Protein AF-A0A9X1SF40-F1 (afdb_monomer_lite)

Secondary structure (DSSP, 8-state):
-----------------------------PPP--PPPP--------------TTT--TTTTTT--TTHHHHHHHTT-HHHHHHHHHHHHHHHHHHSS-BTTB-HHHHHHHHHHHHHHHT-HHHHHHHHHHHHHHT-HHHHHHHHHHHHHHHS-----TTT---GGGS-HHHHHHHHHHHHHHHHHHHTT-HHHHHHHHHHGGG-TTS-HHHHHHHHHHHHHHHHHH-STT-TT-HHHHHHHHHHHHHTTS--HHHHHHHHHHHHHHHHS--------------------------------------------------------------------------

Organism: NCBI:txid2894196

pLDDT: mean 73.09, std 22.38, range [30.11, 98.5]

Structure (mmCIF, N/CA/C/O backbone):
data_AF-A0A9X1SF40-F1
#
_entry.id   AF-A0A9X1SF40-F1
#
loop_
_atom_site.group_PDB
_atom_site.id
_atom_site.type_symbol
_atom_site.label_atom_id
_atom_site.label_alt_id
_atom_site.label_comp_id
_atom_site.label_asym_id
_atom_site.label_entity_id
_atom_site.label_seq_id
_atom_site.pdbx_PDB_ins_code
_atom_site.Cartn_x
_atom_site.Cartn_y
_atom_site.Cartn_z
_atom_site.occupancy
_atom_site.B_iso_or_equiv
_atom_site.auth_seq_id
_atom_site.auth_comp_id
_atom_site.auth_asym_id
_atom_site.auth_atom_id
_atom_site.pdbx_PDB_model_num
ATOM 1 N N . MET A 1 1 ? -11.226 -46.875 7.569 1.00 43.41 1 MET A N 1
ATOM 2 C CA . MET A 1 1 ? -12.643 -46.711 7.174 1.00 43.41 1 MET A CA 1
ATOM 3 C C . MET A 1 1 ? -12.803 -45.358 6.491 1.00 43.41 1 MET A C 1
ATOM 5 O O . MET A 1 1 ? -12.700 -44.343 7.161 1.00 43.41 1 MET A O 1
ATOM 9 N N . LYS A 1 2 ? -12.950 -45.331 5.160 1.00 41.38 2 LYS A N 1
ATOM 10 C CA . LYS A 1 2 ? -13.116 -44.100 4.368 1.00 41.38 2 LYS A CA 1
ATOM 11 C C . LYS A 1 2 ? -14.617 -43.825 4.217 1.00 41.38 2 LYS A C 1
ATOM 13 O O . LYS A 1 2 ? -15.305 -44.639 3.611 1.00 41.38 2 LYS A O 1
ATOM 18 N N . ARG A 1 3 ? -15.132 -42.732 4.790 1.00 49.00 3 ARG A N 1
ATOM 19 C CA . ARG A 1 3 ? -16.517 -42.279 4.566 1.00 49.00 3 ARG A CA 1
ATOM 20 C C . ARG A 1 3 ? -16.512 -41.186 3.504 1.00 49.00 3 ARG A C 1
ATOM 22 O O . ARG A 1 3 ? -16.088 -40.067 3.759 1.00 49.00 3 ARG A O 1
ATOM 29 N N . THR A 1 4 ? -16.955 -41.544 2.308 1.00 52.62 4 THR A N 1
ATOM 30 C CA . THR A 1 4 ? -17.268 -40.627 1.211 1.00 52.62 4 THR A CA 1
ATOM 31 C C . THR A 1 4 ? -18.689 -40.102 1.392 1.00 52.62 4 THR A C 1
ATOM 33 O O . THR A 1 4 ? -19.633 -40.886 1.298 1.00 52.62 4 THR A O 1
ATOM 36 N N . TYR A 1 5 ? -18.855 -38.799 1.618 1.00 54.50 5 TYR A N 1
ATOM 37 C CA . TYR A 1 5 ? -20.156 -38.136 1.525 1.00 54.50 5 TYR A CA 1
ATOM 38 C C . TYR A 1 5 ? -20.289 -37.516 0.134 1.00 54.50 5 TYR A C 1
ATOM 40 O O . TYR A 1 5 ? -19.573 -36.581 -0.214 1.00 54.50 5 TYR A O 1
ATOM 48 N N . LYS A 1 6 ? -21.186 -38.080 -0.677 1.00 52.16 6 LYS A N 1
ATOM 49 C CA . LYS A 1 6 ? -21.678 -37.458 -1.908 1.00 52.16 6 LYS A CA 1
ATOM 50 C C . LYS A 1 6 ? -22.867 -36.587 -1.514 1.00 52.16 6 LYS A C 1
ATOM 52 O O . LYS A 1 6 ? -23.909 -37.132 -1.163 1.00 52.16 6 LYS A O 1
ATOM 57 N N . LEU A 1 7 ? -22.709 -35.266 -1.540 1.00 55.00 7 LEU A N 1
ATOM 58 C CA . LEU A 1 7 ? -23.835 -34.343 -1.428 1.00 55.00 7 LEU A CA 1
ATOM 59 C C . LEU A 1 7 ? -24.243 -33.926 -2.845 1.00 55.00 7 LEU A C 1
ATOM 61 O O . LEU A 1 7 ? -23.463 -33.308 -3.566 1.00 55.00 7 LEU A O 1
ATOM 65 N N . ALA A 1 8 ? -25.440 -34.333 -3.256 1.00 49.16 8 ALA A N 1
ATOM 66 C CA . ALA A 1 8 ? -26.071 -33.902 -4.493 1.00 49.16 8 ALA A CA 1
ATOM 67 C C . ALA A 1 8 ? -26.823 -32.592 -4.224 1.00 49.16 8 ALA A C 1
ATOM 69 O O . ALA A 1 8 ? -27.727 -32.573 -3.391 1.00 49.16 8 ALA A O 1
ATOM 70 N N . ILE A 1 9 ? -26.461 -31.512 -4.917 1.00 53.16 9 ILE A N 1
ATOM 71 C CA . ILE A 1 9 ? -27.235 -30.266 -4.925 1.00 53.16 9 ILE A CA 1
ATOM 72 C C . ILE A 1 9 ? -28.058 -30.272 -6.211 1.00 53.16 9 ILE A C 1
ATOM 74 O O . ILE A 1 9 ? -27.541 -30.062 -7.307 1.00 53.16 9 ILE A O 1
ATOM 78 N N . ALA A 1 10 ? -29.336 -30.614 -6.058 1.00 53.97 10 ALA A N 1
ATOM 79 C CA . ALA A 1 10 ? -30.348 -30.524 -7.098 1.00 53.97 10 ALA A CA 1
ATOM 80 C C . ALA A 1 10 ? -30.838 -29.074 -7.213 1.00 53.97 10 ALA A C 1
ATOM 82 O O . ALA A 1 10 ? -31.018 -28.386 -6.210 1.00 53.97 10 ALA A O 1
ATOM 83 N N . GLY A 1 11 ? -31.003 -28.628 -8.457 1.00 45.34 11 GLY A N 1
ATOM 84 C CA . GLY A 1 11 ? -31.308 -27.252 -8.815 1.00 45.34 11 GLY A CA 1
ATOM 85 C C . GLY A 1 11 ? -32.694 -26.754 -8.412 1.00 45.34 11 GLY A C 1
ATOM 86 O O . GLY A 1 11 ? -33.611 -27.509 -8.103 1.00 45.34 11 GLY A O 1
ATOM 87 N N . GLY A 1 12 ? -32.831 -25.436 -8.504 1.00 45.91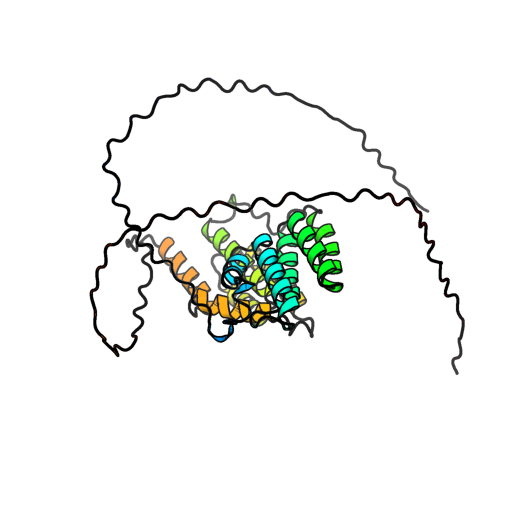 12 GLY A N 1
ATOM 88 C CA . GLY A 1 12 ? -34.091 -24.716 -8.403 1.00 45.91 12 GLY A CA 1
ATOM 89 C C . GLY A 1 12 ? -33.926 -23.340 -9.031 1.00 45.91 12 GLY A C 1
ATOM 90 O O . GLY A 1 12 ? -33.617 -22.375 -8.344 1.00 45.91 12 GLY A O 1
ATOM 91 N N . LEU A 1 13 ? -34.074 -23.272 -10.354 1.00 43.94 13 LEU A N 1
ATOM 92 C CA . LEU A 1 13 ? -34.082 -22.031 -11.123 1.00 43.94 13 LEU A CA 1
ATOM 93 C C . LEU A 1 13 ? -35.537 -21.552 -11.198 1.00 43.94 13 LEU A C 1
ATOM 95 O O . LEU A 1 13 ? -36.322 -22.073 -11.986 1.00 43.94 13 LEU A O 1
ATOM 99 N N . VAL A 1 14 ? -35.908 -20.602 -10.338 1.00 53.25 14 VAL A N 1
ATOM 100 C CA . VAL A 1 14 ? -37.203 -19.910 -10.393 1.00 53.25 14 VAL A CA 1
ATOM 101 C C . VAL A 1 14 ? -36.946 -18.495 -10.892 1.00 53.25 14 VAL A C 1
ATOM 103 O O . VAL A 1 14 ? -36.525 -17.617 -10.145 1.00 53.25 14 VAL A O 1
ATOM 106 N N . ALA A 1 15 ? -37.175 -18.294 -12.187 1.00 53.06 15 ALA A N 1
ATOM 107 C CA . ALA A 1 15 ? -37.254 -16.977 -12.795 1.00 53.06 15 ALA A CA 1
ATOM 108 C C . ALA A 1 15 ? -38.635 -16.384 -12.481 1.00 53.06 15 ALA A C 1
ATOM 110 O O . ALA A 1 15 ? -39.639 -16.817 -13.046 1.00 53.06 15 ALA A O 1
ATOM 111 N N . LEU A 1 16 ? -38.689 -15.409 -11.571 1.00 52.56 16 LEU A N 1
ATOM 112 C CA . LEU A 1 16 ? -39.892 -14.622 -11.314 1.00 52.56 16 LEU A CA 1
ATOM 113 C C . LEU A 1 16 ? -39.725 -13.246 -11.966 1.00 52.56 16 LEU A C 1
ATOM 115 O O . LEU A 1 16 ? -39.080 -12.344 -11.439 1.00 52.56 16 LEU A O 1
ATOM 119 N N . LEU A 1 17 ? -40.282 -13.137 -13.170 1.00 49.88 17 LEU A N 1
ATOM 120 C CA . LEU A 1 17 ? -40.439 -11.911 -13.945 1.00 49.88 17 LEU A CA 1
ATOM 121 C C . LEU A 1 17 ? -41.497 -11.034 -13.253 1.00 49.88 17 LEU A C 1
ATOM 123 O O . LEU A 1 17 ? -42.695 -11.201 -13.471 1.00 49.88 17 LEU A O 1
ATOM 127 N N . ALA A 1 18 ? -41.058 -10.123 -12.386 1.00 55.28 18 ALA A N 1
ATOM 128 C CA . ALA A 1 18 ? -41.907 -9.070 -11.842 1.00 55.28 18 ALA A CA 1
ATOM 129 C C . ALA A 1 18 ? -41.841 -7.851 -12.773 1.00 55.28 18 ALA A C 1
ATOM 131 O O . ALA A 1 18 ? -40.875 -7.091 -12.779 1.00 55.28 18 ALA A O 1
ATOM 132 N N . ILE A 1 19 ? -42.878 -7.701 -13.594 1.00 53.72 19 ILE A N 1
ATOM 133 C CA . ILE A 1 19 ? -43.158 -6.491 -14.365 1.00 53.72 19 ILE A CA 1
ATOM 134 C C . ILE A 1 19 ? -43.679 -5.454 -13.365 1.00 53.72 19 ILE A C 1
ATOM 136 O O . ILE A 1 19 ? -44.825 -5.539 -12.929 1.00 53.72 19 ILE A O 1
ATOM 140 N N . SER A 1 20 ? -42.836 -4.500 -12.974 1.00 52.88 20 SER A N 1
ATOM 141 C CA . SER A 1 20 ? -43.258 -3.351 -12.169 1.00 52.88 20 SER A CA 1
ATOM 142 C C . SER A 1 20 ? -43.824 -2.260 -13.085 1.00 52.88 20 SER A C 1
ATOM 144 O O . SER A 1 20 ? -43.082 -1.740 -13.922 1.00 52.88 20 SER A O 1
ATOM 146 N N . PRO A 1 21 ? -45.104 -1.868 -12.940 1.00 56.31 21 PRO A N 1
ATOM 147 C CA . PRO A 1 21 ? -45.656 -0.701 -13.609 1.00 56.31 21 PRO A CA 1
ATOM 148 C C . PRO A 1 21 ? -45.224 0.538 -12.821 1.00 56.31 21 PRO A C 1
ATOM 150 O O . PRO A 1 21 ? -45.938 1.001 -11.933 1.00 56.31 21 PRO A O 1
ATOM 153 N N . PHE A 1 22 ? -44.025 1.057 -13.095 1.00 56.41 22 PHE A N 1
ATOM 154 C CA . PHE A 1 22 ? -43.679 2.380 -12.588 1.00 56.41 22 PHE A CA 1
ATOM 155 C C . PHE A 1 22 ? -44.450 3.415 -13.400 1.00 56.41 22 PHE A C 1
ATOM 157 O O . PHE A 1 22 ? -44.313 3.528 -14.617 1.00 56.41 22 PHE A O 1
ATOM 164 N N . ALA A 1 23 ? -45.340 4.076 -12.673 1.00 52.78 23 ALA A N 1
ATOM 165 C CA . ALA A 1 23 ? -46.244 5.107 -13.114 1.00 52.78 23 ALA A CA 1
ATOM 166 C C . ALA A 1 23 ? -45.541 6.184 -13.949 1.00 52.78 23 ALA A C 1
ATOM 168 O O . ALA A 1 23 ? -44.429 6.608 -13.631 1.00 52.78 23 ALA A O 1
ATOM 169 N N . LEU A 1 24 ? -46.263 6.657 -14.971 1.00 50.84 24 LEU A N 1
ATOM 170 C CA . LEU A 1 24 ? -46.110 8.000 -15.517 1.00 50.84 24 LEU A CA 1
ATOM 171 C C . LEU A 1 24 ? -46.102 8.990 -14.344 1.00 50.84 24 LEU A C 1
ATOM 173 O O . LEU A 1 24 ? -47.153 9.290 -13.779 1.00 50.84 24 LEU A O 1
ATOM 177 N N . LEU A 1 25 ? -44.921 9.468 -13.967 1.00 57.81 25 LEU A N 1
ATOM 178 C CA . LEU A 1 25 ? -44.793 10.699 -13.208 1.00 57.81 25 LEU A CA 1
ATOM 179 C C . LEU A 1 25 ? -44.795 11.834 -14.230 1.00 57.81 25 LEU A C 1
ATOM 181 O O . LEU A 1 25 ? -43.960 11.853 -15.135 1.00 57.81 25 LEU A O 1
ATOM 185 N N . ASP A 1 26 ? -45.772 12.725 -14.089 1.00 59.31 26 ASP A N 1
ATOM 186 C CA . ASP A 1 26 ? -45.883 13.985 -14.814 1.00 59.31 26 ASP A CA 1
ATOM 187 C C . ASP A 1 26 ? -44.525 14.695 -14.833 1.00 59.31 26 ASP A C 1
ATOM 189 O O . ASP A 1 26 ? -43.958 15.034 -13.790 1.00 59.31 26 ASP A O 1
ATOM 193 N N . ALA A 1 27 ? -43.998 14.902 -16.037 1.00 56.34 27 ALA A N 1
ATOM 194 C CA . ALA A 1 27 ? -42.839 15.740 -16.274 1.00 56.34 27 ALA A CA 1
ATOM 195 C C . ALA A 1 27 ? -43.269 17.199 -16.081 1.00 56.34 27 ALA A C 1
ATOM 197 O O . ALA A 1 27 ? -43.588 17.906 -17.035 1.00 56.34 27 ALA A O 1
ATOM 198 N N . GLN A 1 28 ? -43.325 17.639 -14.825 1.00 63.53 28 GLN A N 1
ATOM 199 C CA . GLN A 1 28 ? -43.473 19.046 -14.500 1.00 63.53 28 GLN A CA 1
ATOM 200 C C . GLN A 1 28 ? -42.169 19.746 -14.876 1.00 63.53 28 GLN A C 1
ATOM 202 O O . GLN A 1 28 ? -41.169 19.644 -14.169 1.00 63.53 28 GLN A O 1
ATOM 207 N N . GLU A 1 29 ? -42.193 20.394 -16.038 1.00 65.88 29 GLU A N 1
ATOM 208 C CA . GLU A 1 29 ? -41.112 21.199 -16.596 1.00 65.88 29 GLU A CA 1
ATOM 209 C C . GLU A 1 29 ? -40.690 22.252 -15.551 1.00 65.88 29 GLU A C 1
ATOM 211 O O . GLU A 1 29 ? -41.478 23.149 -15.227 1.00 65.88 29 GLU A O 1
ATOM 216 N N . PRO A 1 30 ? -39.503 22.120 -14.926 1.00 69.12 30 PRO A N 1
ATOM 217 C CA . PRO A 1 30 ? -39.071 23.071 -13.919 1.00 69.12 30 PRO A CA 1
ATOM 218 C C . PRO A 1 30 ? -38.833 24.418 -14.602 1.00 69.12 30 PRO A C 1
ATOM 220 O O . PRO A 1 30 ? -38.066 24.517 -15.559 1.00 69.12 30 PRO A O 1
ATOM 223 N N . ALA A 1 31 ? -39.517 25.451 -14.110 1.00 69.25 31 ALA A N 1
ATOM 224 C CA . ALA A 1 31 ? -39.366 26.820 -14.578 1.00 69.25 31 ALA A CA 1
ATOM 225 C C . ALA A 1 31 ? -37.880 27.208 -14.616 1.00 69.25 31 ALA A C 1
ATOM 227 O O . ALA A 1 31 ? -37.166 27.054 -13.623 1.00 69.25 31 ALA A O 1
ATOM 228 N N . ALA A 1 32 ? -37.430 27.700 -15.771 1.00 67.31 32 ALA A N 1
ATOM 229 C CA . ALA A 1 32 ? -36.054 28.118 -15.986 1.00 67.31 32 ALA A CA 1
ATOM 230 C C . ALA A 1 32 ? -35.654 29.184 -14.945 1.00 67.31 32 ALA A C 1
ATOM 232 O O . ALA A 1 32 ? -36.290 30.241 -14.888 1.00 67.31 32 ALA A O 1
ATOM 233 N N . PRO A 1 33 ? -34.621 28.946 -14.117 1.00 68.94 33 PRO A N 1
ATOM 234 C CA . PRO A 1 33 ? -34.124 29.963 -13.207 1.00 68.94 33 PRO A CA 1
ATOM 235 C C . PRO A 1 33 ? -33.448 31.075 -14.019 1.00 68.94 33 PRO A C 1
ATOM 237 O O . PRO A 1 33 ? -32.341 30.913 -14.524 1.00 68.94 33 PRO A O 1
ATOM 240 N N . THR A 1 34 ? -34.109 32.228 -14.136 1.00 69.75 34 THR A N 1
ATOM 241 C CA . THR A 1 34 ? -33.533 33.504 -14.603 1.00 69.75 34 THR A CA 1
ATOM 242 C C . THR A 1 34 ? -32.618 34.107 -13.531 1.00 69.75 34 THR A C 1
ATOM 244 O O . THR A 1 34 ? -32.872 35.195 -13.018 1.00 69.75 34 THR A O 1
ATOM 247 N N . GLY A 1 35 ? -31.582 33.364 -13.145 1.00 70.00 35 GLY A N 1
ATOM 248 C CA . GLY A 1 35 ? -30.476 33.858 -12.330 1.00 70.00 35 GLY A CA 1
ATOM 249 C C . GLY A 1 35 ? -29.307 34.232 -13.233 1.00 70.00 35 GLY A C 1
ATOM 250 O O . GLY A 1 35 ? -28.954 33.466 -14.127 1.00 70.00 35 GLY A O 1
ATOM 251 N N . GLU A 1 36 ? -28.736 35.416 -13.023 1.00 70.75 36 GLU A N 1
ATOM 252 C CA . GLU A 1 36 ? -27.498 35.854 -13.673 1.00 70.75 36 GLU A CA 1
ATOM 253 C C . GLU A 1 36 ? -26.417 34.762 -13.551 1.00 70.75 36 GLU A C 1
ATOM 255 O O . GLU A 1 36 ? -26.300 34.149 -12.484 1.00 70.75 36 GLU A O 1
ATOM 260 N N . PRO A 1 37 ? -25.648 34.477 -14.622 1.00 69.31 37 PRO A N 1
ATOM 261 C CA . PRO A 1 37 ? -24.619 33.452 -14.574 1.00 69.31 37 PRO A CA 1
ATOM 262 C C . PRO A 1 37 ? -23.623 33.816 -13.466 1.00 69.31 37 PRO A C 1
ATOM 264 O O . PRO A 1 37 ? -23.082 34.926 -13.493 1.00 69.31 37 PRO A O 1
ATOM 267 N N . PRO A 1 38 ? -23.387 32.927 -12.482 1.00 72.06 38 PRO A N 1
ATOM 268 C CA . PRO A 1 38 ? -22.373 33.167 -11.473 1.00 72.06 38 PRO A CA 1
ATOM 269 C C . PRO A 1 38 ? -21.054 33.419 -12.197 1.00 72.06 38 PRO A C 1
ATOM 271 O O . PRO A 1 38 ? -20.632 32.627 -13.040 1.00 72.06 38 PRO A O 1
ATOM 274 N N . VAL A 1 39 ? -20.443 34.565 -11.907 1.00 65.06 39 VAL A N 1
ATOM 275 C CA . VAL A 1 39 ? -19.118 34.920 -12.406 1.00 65.06 39 VAL A CA 1
ATOM 276 C C . VAL A 1 39 ? -18.182 33.807 -11.951 1.00 65.06 39 VAL A C 1
ATOM 278 O O . VAL A 1 39 ? -17.950 33.651 -10.753 1.00 65.06 39 VAL A O 1
ATOM 281 N N . ALA A 1 40 ? -17.732 32.987 -12.899 1.00 61.50 40 ALA A N 1
ATOM 282 C CA . ALA A 1 40 ? -16.834 31.873 -12.658 1.00 61.50 40 ALA A CA 1
ATOM 283 C C . ALA A 1 40 ? -15.535 32.421 -12.055 1.00 61.50 40 ALA A C 1
ATOM 285 O O . ALA A 1 40 ? -14.682 32.960 -12.756 1.00 61.50 40 ALA A O 1
ATOM 286 N N . GLN A 1 41 ? -15.413 32.336 -10.733 1.00 60.81 41 GLN A N 1
ATOM 287 C CA . GLN A 1 41 ? -14.155 32.537 -10.028 1.00 60.81 41 GLN A CA 1
ATOM 288 C C . GLN A 1 41 ? -13.321 31.260 -10.199 1.00 60.81 41 GLN A C 1
ATOM 290 O O . GLN A 1 41 ? -13.118 30.497 -9.261 1.00 60.81 41 GLN A O 1
ATOM 295 N N . GLU A 1 42 ? -12.886 31.002 -11.434 1.00 57.50 42 GLU A N 1
ATOM 296 C CA . GLU A 1 42 ? -11.924 29.954 -11.788 1.00 57.50 42 GLU A CA 1
ATOM 297 C C . GLU A 1 42 ? -10.496 30.495 -11.632 1.00 57.50 42 GLU A C 1
ATOM 299 O O . GLU A 1 42 ? -9.718 30.566 -12.572 1.00 57.50 42 GLU A O 1
ATOM 304 N N . GLU A 1 43 ? -10.145 30.897 -10.414 1.00 63.28 43 GLU A N 1
ATOM 305 C CA . GLU A 1 43 ? -8.747 30.903 -9.975 1.00 63.28 43 GLU A CA 1
ATOM 306 C C . GLU A 1 43 ? -8.629 29.914 -8.817 1.00 63.28 43 GLU A C 1
ATOM 308 O O . GLU A 1 43 ? -8.216 30.240 -7.706 1.00 63.28 43 GLU A O 1
ATOM 313 N N . MET A 1 44 ? -9.043 28.669 -9.067 1.00 62.00 44 MET A N 1
ATOM 314 C CA . MET A 1 44 ? -8.519 27.571 -8.269 1.00 62.00 44 MET A CA 1
ATOM 315 C C . MET A 1 44 ? -7.060 27.443 -8.684 1.00 62.00 44 MET A C 1
ATOM 317 O O . MET A 1 44 ? -6.763 26.853 -9.719 1.00 62.00 44 MET A O 1
ATOM 321 N N . MET A 1 45 ? -6.168 28.084 -7.922 1.00 56.09 45 MET A N 1
ATOM 322 C CA . MET A 1 45 ? -4.747 27.761 -7.947 1.00 56.09 45 MET A CA 1
ATOM 323 C C . MET A 1 45 ? -4.663 26.243 -7.865 1.00 56.09 45 MET A C 1
ATOM 325 O O . MET A 1 45 ? -5.006 25.668 -6.831 1.00 56.09 45 MET A O 1
ATOM 329 N N . GLU A 1 46 ? -4.286 25.605 -8.973 1.00 63.84 46 GLU A N 1
ATOM 330 C CA . GLU A 1 46 ? -3.849 24.222 -8.938 1.00 63.84 46 GLU A CA 1
ATOM 331 C C . GLU A 1 46 ? -2.762 24.192 -7.874 1.00 63.84 46 GLU A C 1
ATOM 333 O O . GLU A 1 46 ? -1.752 24.889 -7.991 1.00 63.84 46 GLU A O 1
ATOM 338 N N . ASP A 1 47 ? -3.035 23.506 -6.769 1.00 69.12 47 ASP A N 1
ATOM 339 C CA . ASP A 1 47 ? -2.045 23.295 -5.730 1.00 69.12 47 ASP A CA 1
ATOM 340 C C . ASP A 1 47 ? -0.998 22.386 -6.369 1.00 69.12 47 ASP A C 1
ATOM 342 O O . ASP A 1 47 ? -1.171 21.168 -6.460 1.00 69.12 47 ASP A O 1
ATOM 346 N N . ILE A 1 48 ? 0.004 23.014 -6.994 1.00 70.69 48 ILE A N 1
ATOM 347 C CA . ILE A 1 48 ? 1.033 22.320 -7.752 1.00 70.69 48 ILE A CA 1
ATOM 348 C C . ILE A 1 48 ? 1.784 21.490 -6.729 1.00 70.69 48 ILE A C 1
ATOM 350 O O . ILE A 1 48 ? 2.582 22.009 -5.948 1.00 70.69 48 ILE A O 1
ATOM 354 N N . PHE A 1 49 ? 1.517 20.190 -6.732 1.00 77.62 49 PHE A N 1
ATOM 355 C CA . PHE A 1 49 ? 2.256 19.246 -5.923 1.00 77.62 49 PHE A CA 1
ATOM 356 C C . PHE A 1 49 ? 3.716 19.253 -6.387 1.00 77.62 49 PHE A C 1
ATOM 358 O O . PHE A 1 49 ? 4.066 18.683 -7.422 1.00 77.62 49 PHE A O 1
ATOM 365 N N . VAL A 1 50 ? 4.573 19.949 -5.641 1.00 83.69 50 VAL A N 1
ATOM 366 C CA . VAL A 1 50 ? 6.007 19.997 -5.923 1.00 83.69 50 VAL A CA 1
ATOM 367 C C . VAL A 1 50 ? 6.632 18.720 -5.381 1.00 83.69 50 VAL A C 1
ATOM 369 O O . VAL A 1 50 ? 6.675 18.503 -4.170 1.00 83.69 50 VAL A O 1
ATOM 372 N N . LEU A 1 51 ? 7.116 17.868 -6.287 1.00 85.19 51 LEU A N 1
ATOM 373 C CA . LEU A 1 51 ? 7.879 16.684 -5.909 1.00 85.19 51 LEU A CA 1
ATOM 374 C C . LEU A 1 51 ? 9.156 17.111 -5.168 1.00 85.19 51 LEU A C 1
ATOM 376 O O . LEU A 1 51 ? 9.852 18.017 -5.635 1.00 85.19 51 LEU A O 1
ATOM 380 N N . PRO A 1 52 ? 9.497 16.471 -4.038 1.00 87.69 52 PRO A N 1
ATOM 381 C CA . PRO A 1 52 ? 10.767 16.732 -3.374 1.00 87.69 52 PRO A CA 1
ATOM 382 C C . PRO A 1 52 ? 11.955 16.407 -4.292 1.00 87.69 52 PRO A C 1
ATOM 384 O O . PRO A 1 52 ? 11.901 15.459 -5.079 1.00 87.69 52 PRO A O 1
ATOM 387 N N . GLU A 1 53 ? 13.034 17.187 -4.182 1.00 90.88 53 GLU A N 1
ATOM 388 C CA . GLU A 1 53 ? 14.220 17.109 -5.055 1.00 90.88 53 GLU A CA 1
ATOM 389 C C . GLU A 1 53 ? 14.858 15.708 -5.046 1.00 90.88 53 GLU A C 1
ATOM 391 O O . GLU A 1 53 ? 15.391 15.231 -6.052 1.00 90.88 53 GLU A O 1
ATOM 396 N N . GLU A 1 54 ? 14.742 14.986 -3.930 1.00 90.81 54 GLU A N 1
ATOM 397 C CA . GLU A 1 54 ? 15.232 13.615 -3.797 1.00 90.81 54 GLU A CA 1
ATOM 398 C C . GLU A 1 54 ? 14.480 12.619 -4.690 1.00 90.81 54 GLU A C 1
ATOM 400 O O . GLU A 1 54 ? 15.027 11.569 -5.031 1.00 90.81 54 GLU A O 1
ATOM 405 N N . LEU A 1 55 ? 13.244 12.936 -5.081 1.00 92.06 55 LEU A N 1
ATOM 406 C CA . LEU A 1 55 ? 12.408 12.112 -5.953 1.00 92.06 55 LEU A CA 1
ATOM 407 C C . LEU A 1 55 ? 12.358 12.620 -7.391 1.00 92.06 55 LEU A C 1
ATOM 409 O O . LEU A 1 55 ? 11.862 11.891 -8.250 1.00 92.06 55 LEU A O 1
ATOM 413 N N . ASP A 1 56 ? 12.887 13.815 -7.662 1.00 93.94 56 ASP A N 1
ATOM 414 C CA . ASP A 1 56 ? 12.994 14.332 -9.019 1.00 93.94 56 ASP A CA 1
ATOM 415 C C . ASP A 1 56 ? 14.056 13.545 -9.803 1.00 93.94 56 ASP A C 1
ATOM 417 O O . ASP A 1 56 ? 15.247 13.493 -9.459 1.00 93.94 56 ASP A O 1
ATOM 421 N N . ASP A 1 57 ? 13.611 12.877 -10.861 1.00 96.31 57 ASP A N 1
ATOM 422 C CA . ASP A 1 57 ? 14.453 12.141 -11.791 1.00 96.31 57 ASP A CA 1
ATOM 423 C C . ASP A 1 57 ? 14.088 12.542 -13.228 1.00 96.31 57 ASP A C 1
ATOM 425 O O . ASP A 1 57 ? 13.247 11.903 -13.875 1.00 96.31 57 ASP A O 1
ATOM 429 N N . PRO A 1 58 ? 14.746 13.585 -13.770 1.00 96.50 58 PRO A N 1
ATOM 430 C CA . PRO A 1 58 ? 14.416 14.127 -15.086 1.00 96.50 58 PRO A CA 1
ATOM 431 C C . PRO A 1 58 ? 14.495 13.102 -16.224 1.00 96.50 58 PRO A C 1
ATOM 433 O O . PRO A 1 58 ? 13.818 13.245 -17.240 1.00 96.50 58 PRO A O 1
ATOM 436 N N . ALA A 1 59 ? 15.301 12.043 -16.076 1.00 97.56 59 ALA A N 1
ATOM 437 C CA . ALA A 1 59 ? 15.387 10.988 -17.084 1.00 97.56 59 ALA A CA 1
ATOM 438 C C . ALA A 1 59 ? 14.114 10.126 -17.133 1.00 97.56 59 ALA A C 1
ATOM 440 O O . ALA A 1 59 ? 13.750 9.631 -18.205 1.00 97.56 59 ALA A O 1
ATOM 441 N N . PHE A 1 60 ? 13.452 9.959 -15.986 1.00 97.94 60 PHE A N 1
ATOM 442 C CA . PHE A 1 60 ? 12.215 9.198 -15.830 1.00 97.94 60 PHE A CA 1
ATOM 443 C C . PHE A 1 60 ? 10.949 10.019 -16.081 1.00 97.94 60 PHE A C 1
ATOM 445 O O . PHE A 1 60 ? 9.934 9.421 -16.429 1.00 97.94 60 PHE A O 1
ATOM 452 N N . ALA A 1 61 ? 11.009 11.351 -15.998 1.00 96.19 61 ALA A N 1
ATOM 453 C CA . ALA A 1 61 ? 9.853 12.242 -16.162 1.00 96.19 61 ALA A CA 1
ATOM 454 C C . ALA A 1 61 ? 9.066 12.041 -17.477 1.00 96.19 61 ALA A C 1
ATOM 456 O O . ALA A 1 61 ? 7.874 12.314 -17.544 1.00 96.19 61 ALA A O 1
ATOM 457 N N . GLN A 1 62 ? 9.711 11.529 -18.531 1.00 97.19 62 GLN A N 1
ATOM 458 C CA . GLN A 1 62 ? 9.053 11.213 -19.808 1.00 97.19 62 GLN A CA 1
ATOM 459 C C . GLN A 1 62 ? 8.331 9.850 -19.834 1.00 97.19 62 GLN A C 1
ATOM 461 O O . GLN A 1 62 ? 7.594 9.565 -20.777 1.00 97.19 62 GLN A O 1
ATOM 466 N N . TYR A 1 63 ? 8.593 8.979 -18.857 1.00 97.75 63 TYR A N 1
ATOM 467 C CA . TYR A 1 63 ? 8.095 7.599 -18.819 1.00 97.75 63 TYR A CA 1
ATOM 468 C C . TYR A 1 63 ? 7.068 7.362 -17.720 1.00 97.75 63 TYR A C 1
ATOM 470 O O . TYR A 1 63 ? 6.205 6.501 -17.889 1.00 97.75 63 TYR A O 1
ATOM 478 N N . VAL A 1 64 ? 7.190 8.075 -16.600 1.00 96.94 64 VAL A N 1
ATOM 479 C CA . VAL A 1 64 ? 6.371 7.870 -15.409 1.00 96.94 64 VAL A CA 1
ATOM 480 C C . VAL A 1 64 ? 5.942 9.198 -14.808 1.00 96.94 64 VAL A C 1
ATOM 482 O O . VAL A 1 64 ? 6.750 10.113 -14.654 1.00 96.94 64 VAL A O 1
ATOM 485 N N . ASP A 1 65 ? 4.674 9.261 -14.420 1.00 95.81 65 ASP A N 1
ATOM 486 C CA . ASP A 1 65 ? 4.154 10.331 -13.583 1.00 95.81 65 ASP A CA 1
ATOM 487 C C . ASP A 1 65 ? 4.176 9.894 -12.110 1.00 95.81 65 ASP A C 1
ATOM 489 O O . ASP A 1 65 ? 3.289 9.192 -11.618 1.00 95.81 65 ASP A O 1
ATOM 493 N N . ILE A 1 66 ? 5.241 10.277 -11.401 1.00 94.50 66 ILE A N 1
ATOM 494 C CA . ILE A 1 66 ? 5.447 9.927 -9.986 1.00 94.50 66 ILE A CA 1
ATOM 495 C C . ILE A 1 66 ? 4.488 10.687 -9.066 1.00 94.50 66 ILE A C 1
ATOM 497 O O . ILE A 1 66 ? 4.234 10.231 -7.949 1.00 94.50 66 ILE A O 1
ATOM 501 N N . SER A 1 67 ? 3.907 11.799 -9.526 1.00 92.06 67 SER A N 1
ATOM 502 C CA . SER A 1 67 ? 2.957 12.578 -8.725 1.00 92.06 67 SER A CA 1
ATOM 503 C C . SER A 1 67 ? 1.673 11.800 -8.411 1.00 92.06 67 SER A C 1
ATOM 505 O O . SER A 1 67 ? 1.039 12.045 -7.387 1.00 92.06 67 SER A O 1
ATOM 507 N N . LEU A 1 68 ? 1.348 10.778 -9.212 1.00 93.75 68 LEU A N 1
ATOM 508 C CA . LEU A 1 68 ? 0.199 9.894 -8.996 1.00 93.75 68 LEU A CA 1
ATOM 509 C C . LEU A 1 68 ? 0.402 8.905 -7.840 1.00 93.75 68 LEU A C 1
ATOM 511 O O . LEU A 1 68 ? -0.567 8.357 -7.310 1.00 93.75 68 LEU A O 1
ATOM 515 N N . LEU A 1 69 ? 1.652 8.633 -7.449 1.00 92.69 69 LEU A N 1
ATOM 516 C CA . LEU A 1 69 ? 1.968 7.586 -6.478 1.00 92.69 69 LEU A CA 1
ATOM 517 C C . LEU A 1 69 ? 1.391 7.883 -5.072 1.00 92.69 69 LEU A C 1
ATOM 519 O O . LEU A 1 69 ? 0.736 6.990 -4.522 1.00 92.69 69 LEU A O 1
ATOM 523 N N . PRO A 1 70 ? 1.560 9.089 -4.483 1.00 90.81 70 PRO A N 1
ATOM 524 C CA . PRO A 1 70 ? 0.934 9.442 -3.206 1.00 90.81 70 PRO A CA 1
ATOM 525 C C . PRO A 1 70 ? -0.584 9.323 -3.226 1.00 90.81 70 PRO A C 1
ATOM 527 O O . PRO A 1 70 ? -1.159 8.682 -2.347 1.00 90.81 70 PRO A O 1
ATOM 530 N N . GLU A 1 71 ? -1.238 9.904 -4.233 1.00 89.31 71 GLU A N 1
ATOM 531 C CA . GLU A 1 71 ? -2.698 9.917 -4.323 1.00 89.31 71 GLU A CA 1
ATOM 532 C C . GLU A 1 71 ? -3.248 8.495 -4.433 1.00 89.31 71 GLU A C 1
ATOM 534 O O . GLU A 1 71 ? -4.150 8.108 -3.683 1.00 89.31 71 GLU A O 1
ATOM 539 N N . ALA A 1 72 ? -2.663 7.673 -5.306 1.00 93.50 72 ALA A N 1
ATOM 540 C CA . ALA A 1 72 ? -3.076 6.289 -5.484 1.00 93.50 72 ALA A CA 1
ATOM 541 C C . ALA A 1 72 ? -2.879 5.459 -4.204 1.00 93.50 72 ALA A C 1
ATOM 543 O O . ALA A 1 72 ? -3.702 4.597 -3.880 1.00 93.50 72 ALA A O 1
ATOM 544 N N . PHE A 1 73 ? -1.825 5.739 -3.432 1.00 91.19 73 PHE A N 1
ATOM 545 C CA . PHE A 1 73 ? -1.594 5.085 -2.147 1.00 91.19 73 PHE A CA 1
ATOM 546 C C . PHE A 1 73 ? -2.564 5.543 -1.048 1.00 91.19 73 PHE A C 1
ATOM 548 O O . PHE A 1 73 ? -3.033 4.713 -0.259 1.00 91.19 73 PHE A O 1
ATOM 555 N N . VAL A 1 74 ? -2.879 6.838 -0.981 1.00 87.12 74 VAL A N 1
ATOM 556 C CA . VAL A 1 74 ? -3.820 7.405 -0.001 1.00 87.12 74 VAL A CA 1
ATOM 557 C C . VAL A 1 74 ? -5.238 6.912 -0.275 1.00 87.12 74 VAL A C 1
ATOM 559 O O . VAL A 1 74 ? -5.913 6.443 0.640 1.00 87.12 74 VAL A O 1
ATOM 562 N N . THR A 1 75 ? -5.660 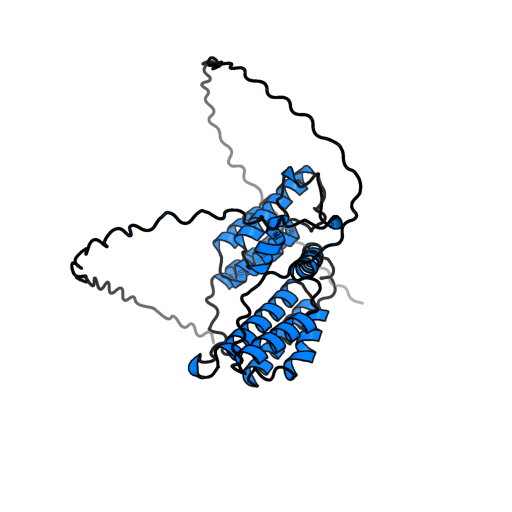6.932 -1.538 1.00 90.06 75 THR A N 1
ATOM 563 C CA . THR A 1 75 ? -6.992 6.480 -1.979 1.00 90.06 75 THR A CA 1
ATOM 564 C C . THR A 1 75 ? -7.119 4.959 -2.085 1.00 90.06 75 THR A C 1
ATOM 566 O O . THR A 1 75 ? -8.200 4.452 -2.380 1.00 90.06 75 THR A O 1
ATOM 569 N N . LYS A 1 76 ? -6.028 4.213 -1.849 1.00 93.69 76 LYS A N 1
ATOM 570 C CA . LYS A 1 76 ? -5.948 2.751 -2.019 1.00 93.69 76 LYS A CA 1
ATOM 571 C C . LYS A 1 76 ? -6.426 2.304 -3.408 1.00 93.69 76 LYS A C 1
ATOM 573 O O . LYS A 1 76 ? -7.063 1.261 -3.565 1.00 93.69 76 LYS A O 1
ATOM 578 N N . ASN A 1 77 ? -6.085 3.077 -4.436 1.00 96.31 77 ASN A N 1
ATOM 579 C CA . ASN A 1 77 ? -6.441 2.782 -5.814 1.00 96.31 77 ASN A CA 1
ATOM 580 C C . ASN A 1 77 ? -5.403 1.846 -6.453 1.00 96.31 77 ASN A C 1
ATOM 582 O O . ASN A 1 77 ? -4.391 2.275 -7.013 1.00 96.31 77 ASN A O 1
ATOM 586 N N . ALA A 1 78 ? -5.670 0.540 -6.386 1.00 97.25 78 ALA A N 1
ATOM 587 C CA . ALA A 1 78 ? -4.781 -0.473 -6.948 1.00 97.25 78 ALA A CA 1
ATOM 588 C C . ALA A 1 78 ? -4.608 -0.360 -8.472 1.00 97.25 78 ALA A C 1
ATOM 590 O O . ALA A 1 78 ? -3.549 -0.716 -8.993 1.00 97.25 78 ALA A O 1
ATOM 591 N N . THR A 1 79 ? -5.622 0.137 -9.190 1.00 98.00 79 THR A N 1
ATOM 592 C CA . THR A 1 79 ? -5.549 0.324 -10.646 1.00 98.00 79 THR A CA 1
ATOM 593 C C . THR A 1 79 ? -4.502 1.379 -10.990 1.00 98.00 79 THR A C 1
ATOM 595 O O . THR A 1 79 ? -3.599 1.093 -11.773 1.00 98.00 79 THR A O 1
ATOM 598 N N . VAL A 1 80 ? -4.559 2.550 -10.346 1.00 97.88 80 VAL A N 1
ATOM 599 C CA . VAL A 1 80 ? -3.600 3.639 -10.597 1.00 97.88 80 VAL A CA 1
ATOM 600 C C . VAL A 1 80 ? -2.191 3.242 -10.152 1.00 97.88 80 VAL A C 1
ATOM 602 O O . VAL A 1 80 ? -1.239 3.452 -10.896 1.00 97.88 80 VAL A O 1
ATOM 605 N N . LEU A 1 81 ? -2.035 2.566 -9.005 1.00 97.44 81 LEU A N 1
ATOM 606 C CA . LEU A 1 81 ? -0.724 2.031 -8.599 1.00 97.44 81 LEU A CA 1
ATOM 607 C C . LEU A 1 81 ? -0.162 1.020 -9.604 1.00 97.44 81 LEU A C 1
ATOM 609 O O . LEU A 1 81 ? 1.045 0.985 -9.838 1.00 97.44 81 LEU A O 1
ATOM 613 N N . THR A 1 82 ? -1.023 0.204 -10.215 1.00 98.50 82 THR A N 1
ATOM 614 C CA . THR A 1 82 ? -0.604 -0.717 -11.278 1.00 98.50 82 THR A CA 1
ATOM 615 C C . THR A 1 82 ? -0.114 0.049 -12.500 1.00 98.50 82 THR A C 1
ATOM 617 O O . THR A 1 82 ? 0.911 -0.320 -13.068 1.00 98.50 82 THR A O 1
ATOM 620 N N . ASP A 1 83 ? -0.797 1.127 -12.884 1.00 98.25 83 ASP A N 1
ATOM 621 C CA . ASP A 1 83 ? -0.397 1.965 -14.015 1.00 98.25 83 ASP A CA 1
ATOM 622 C C . ASP A 1 83 ? 0.960 2.634 -13.767 1.00 98.25 83 ASP A C 1
ATOM 624 O O . ASP A 1 83 ? 1.843 2.547 -14.622 1.00 98.25 83 ASP A O 1
ATOM 628 N N . VAL A 1 84 ? 1.176 3.188 -12.570 1.00 97.75 84 VAL A N 1
ATOM 629 C CA . VAL A 1 84 ? 2.479 3.733 -12.157 1.00 97.75 84 VAL A CA 1
ATOM 630 C C . VAL A 1 84 ? 3.552 2.639 -12.169 1.00 97.75 84 VAL A C 1
ATOM 632 O O . VAL A 1 84 ? 4.627 2.833 -12.731 1.00 97.75 84 VAL A O 1
ATOM 635 N N . GLY A 1 85 ? 3.263 1.450 -11.632 1.00 97.94 85 GLY A N 1
ATOM 636 C CA . GLY A 1 85 ? 4.191 0.314 -11.656 1.00 97.94 85 GLY A CA 1
ATOM 637 C C . GLY A 1 85 ? 4.551 -0.153 -13.075 1.00 97.94 85 GLY A C 1
ATOM 638 O O . GLY A 1 85 ? 5.698 -0.509 -13.342 1.00 97.94 85 GLY A O 1
ATOM 639 N N . LEU A 1 86 ? 3.601 -0.111 -14.014 1.00 98.38 86 LEU A N 1
ATOM 640 C CA . LEU A 1 86 ? 3.830 -0.421 -15.430 1.00 98.38 86 LEU A CA 1
ATOM 641 C C . LEU A 1 86 ? 4.682 0.645 -16.129 1.00 98.38 86 LEU A C 1
ATOM 643 O O . LEU A 1 86 ? 5.580 0.295 -16.901 1.00 98.38 86 LEU A O 1
ATOM 647 N N . GLN A 1 87 ? 4.409 1.923 -15.861 1.00 98.31 87 GLN A N 1
ATOM 648 C CA . GLN A 1 87 ? 5.194 3.055 -16.356 1.00 98.31 87 GLN A CA 1
ATOM 649 C C . GLN A 1 87 ? 6.638 2.990 -15.849 1.00 98.31 87 GLN A C 1
ATOM 651 O O . GLN A 1 87 ? 7.574 3.069 -16.648 1.00 98.31 87 GLN A O 1
ATOM 656 N N . LEU A 1 88 ? 6.820 2.726 -14.549 1.00 98.12 88 LEU A N 1
ATOM 657 C CA . LEU A 1 88 ? 8.125 2.447 -13.952 1.00 98.12 88 LEU A CA 1
ATOM 658 C C . LEU A 1 88 ? 8.810 1.289 -14.670 1.00 98.12 88 LEU A C 1
ATOM 660 O O . LEU A 1 88 ? 9.920 1.460 -15.157 1.00 98.12 88 LEU A O 1
ATOM 664 N N . GLY A 1 89 ? 8.141 0.144 -14.836 1.00 98.12 89 GLY A N 1
ATOM 665 C CA . GLY A 1 89 ? 8.745 -1.024 -15.487 1.00 98.12 89 GLY A CA 1
ATOM 666 C C . GLY A 1 89 ? 9.171 -0.748 -16.931 1.00 98.12 89 GLY A C 1
ATOM 667 O O . GLY A 1 89 ? 10.177 -1.276 -17.405 1.00 98.12 89 GLY A O 1
ATOM 668 N N . TYR A 1 90 ? 8.432 0.104 -17.649 1.00 98.31 90 TYR A N 1
ATOM 669 C CA . TYR A 1 90 ? 8.843 0.580 -18.968 1.00 98.31 90 TYR A CA 1
ATOM 670 C C . TYR A 1 90 ? 10.091 1.472 -18.896 1.00 98.31 90 TYR A C 1
ATOM 672 O O . TYR A 1 90 ? 11.077 1.172 -19.572 1.00 98.31 90 TYR A O 1
ATOM 680 N N . GLY A 1 91 ? 10.089 2.502 -18.045 1.00 98.19 91 GLY A N 1
ATOM 681 C CA . GLY A 1 91 ? 11.237 3.393 -17.850 1.00 98.19 91 GLY A CA 1
ATOM 682 C C . GLY A 1 91 ? 12.499 2.649 -17.402 1.00 98.19 91 GLY A C 1
ATOM 683 O O . GLY A 1 91 ? 13.567 2.843 -17.977 1.00 98.19 91 GLY A O 1
ATOM 684 N N . GLU A 1 92 ? 12.369 1.715 -16.460 1.00 98.25 92 GLU A N 1
ATOM 685 C CA . GLU A 1 92 ? 13.456 0.861 -15.968 1.00 98.25 92 GLU A CA 1
ATOM 686 C C . GLU A 1 92 ? 14.055 -0.013 -17.070 1.00 98.25 92 GLU A C 1
ATOM 688 O O . GLU A 1 92 ? 15.272 -0.172 -17.138 1.00 98.25 92 GLU A O 1
ATOM 693 N N . SER A 1 93 ? 13.223 -0.551 -17.969 1.00 98.00 93 SER A N 1
ATOM 694 C CA . SER A 1 93 ? 13.707 -1.372 -19.085 1.00 98.00 93 SER A CA 1
ATOM 695 C C . SER A 1 93 ? 14.521 -0.579 -20.114 1.00 98.00 93 SER A C 1
ATOM 697 O O . SER A 1 93 ? 15.377 -1.152 -20.785 1.00 98.00 93 SER A O 1
ATOM 699 N N . ILE A 1 94 ? 14.279 0.732 -20.223 1.00 98.25 94 ILE A N 1
ATOM 700 C CA . ILE A 1 94 ? 14.999 1.628 -21.138 1.00 98.25 94 ILE A CA 1
ATOM 701 C C . ILE A 1 94 ? 16.254 2.188 -20.470 1.00 98.25 94 ILE A C 1
ATOM 703 O O . ILE A 1 94 ? 17.326 2.205 -21.073 1.00 98.25 94 ILE A O 1
ATOM 707 N N . LEU A 1 95 ? 16.122 2.660 -19.231 1.00 98.00 95 LEU A N 1
ATOM 708 C CA . LEU A 1 95 ? 17.187 3.342 -18.495 1.00 98.00 95 LEU A CA 1
ATOM 709 C C . LEU A 1 95 ? 18.114 2.377 -17.747 1.00 98.00 95 LEU A C 1
ATOM 711 O O . LEU A 1 95 ? 19.164 2.800 -17.265 1.00 98.00 95 LEU A O 1
ATOM 715 N N . LEU A 1 96 ? 17.744 1.094 -17.664 1.00 97.50 96 LEU A N 1
ATOM 716 C CA . LEU A 1 96 ? 18.508 0.008 -17.041 1.00 97.50 96 LEU A CA 1
ATOM 717 C C . LEU A 1 96 ? 18.869 0.269 -15.570 1.00 97.50 96 LEU A C 1
ATOM 719 O O . LEU A 1 96 ? 19.898 -0.190 -15.074 1.00 97.50 96 LEU A O 1
ATOM 723 N N . ARG A 1 97 ? 18.015 1.012 -14.865 1.00 97.81 97 ARG A N 1
ATOM 724 C CA . ARG A 1 97 ? 18.127 1.314 -13.434 1.00 97.81 97 ARG A CA 1
ATOM 725 C C . ARG A 1 97 ? 16.736 1.563 -12.842 1.00 97.81 97 ARG A C 1
ATOM 727 O O . ARG A 1 97 ? 15.874 2.002 -13.598 1.00 97.81 97 ARG A O 1
ATOM 734 N N . PRO A 1 98 ? 16.519 1.337 -11.534 1.00 97.38 98 PRO A N 1
ATOM 735 C CA . PRO A 1 98 ? 15.278 1.715 -10.863 1.00 97.38 98 PRO A CA 1
ATOM 736 C C . PRO A 1 98 ? 15.132 3.238 -10.739 1.00 97.38 98 PRO A C 1
ATOM 738 O O . PRO A 1 98 ? 16.116 3.988 -10.816 1.00 97.38 98 PRO A O 1
ATOM 741 N N . HIS A 1 99 ? 13.896 3.686 -10.523 1.00 97.12 99 HIS A N 1
ATOM 742 C CA . HIS A 1 99 ? 13.601 5.071 -10.164 1.00 97.12 99 HIS A CA 1
ATOM 743 C C . HIS A 1 99 ? 13.976 5.353 -8.698 1.00 97.12 99 HIS A C 1
ATOM 745 O O . HIS A 1 99 ? 13.963 4.447 -7.863 1.00 97.12 99 HIS A O 1
ATOM 751 N N . LYS A 1 100 ? 14.267 6.615 -8.351 1.00 95.62 100 LYS A N 1
ATOM 752 C CA . LYS A 1 100 ? 14.608 7.016 -6.968 1.00 95.62 100 LYS A CA 1
ATOM 753 C C . LYS A 1 100 ? 13.471 6.776 -5.970 1.00 95.62 100 LYS A C 1
ATOM 755 O O . LYS A 1 100 ? 13.725 6.476 -4.811 1.00 95.62 100 LYS A O 1
ATOM 760 N N . ALA A 1 101 ? 12.228 6.891 -6.439 1.00 92.81 101 ALA A N 1
ATOM 761 C CA . ALA A 1 101 ? 11.031 6.600 -5.649 1.00 92.81 101 ALA A CA 1
ATOM 762 C C . ALA A 1 101 ? 10.853 5.108 -5.339 1.00 92.81 101 ALA A C 1
ATOM 764 O O . ALA A 1 101 ? 10.099 4.761 -4.443 1.00 92.81 101 ALA A O 1
ATOM 765 N N . GLY A 1 102 ? 11.508 4.231 -6.095 1.00 94.12 102 GLY A N 1
ATOM 766 C CA . GLY A 1 102 ? 11.454 2.792 -5.907 1.00 94.12 102 GLY A CA 1
ATOM 767 C C . GLY A 1 102 ? 11.269 2.026 -7.206 1.00 94.12 102 GLY A C 1
ATOM 768 O O . GLY A 1 102 ? 11.189 2.611 -8.289 1.00 94.12 102 GLY A O 1
ATOM 769 N N . SER A 1 103 ? 11.248 0.698 -7.091 1.00 96.19 103 SER A N 1
ATOM 770 C CA . SER A 1 103 ? 11.213 -0.174 -8.262 1.00 96.19 103 SER A CA 1
ATOM 771 C C . SER A 1 103 ? 9.797 -0.442 -8.787 1.00 96.19 103 SER A C 1
ATOM 773 O O . SER A 1 103 ? 8.799 -0.389 -8.055 1.00 96.19 103 SER A O 1
ATOM 775 N N . ALA A 1 104 ? 9.704 -0.819 -10.061 1.00 97.50 104 ALA A N 1
ATOM 776 C CA . ALA A 1 104 ? 8.469 -1.309 -10.666 1.00 97.50 104 ALA A CA 1
ATOM 777 C C . ALA A 1 104 ? 7.939 -2.564 -9.955 1.00 97.50 104 ALA A C 1
ATOM 779 O O . ALA A 1 104 ? 6.740 -2.664 -9.691 1.00 97.50 104 ALA A O 1
ATOM 780 N N . LYS A 1 105 ? 8.832 -3.505 -9.599 1.00 97.19 105 LYS A N 1
ATOM 781 C CA . LYS A 1 105 ? 8.477 -4.735 -8.866 1.00 97.19 105 LYS A CA 1
ATOM 782 C C . LYS A 1 105 ? 7.806 -4.396 -7.536 1.00 97.19 105 LYS A C 1
ATOM 784 O O . LYS A 1 105 ? 6.754 -4.953 -7.230 1.00 97.19 105 LYS A O 1
ATOM 789 N N . ASP A 1 106 ? 8.391 -3.470 -6.786 1.00 94.81 106 ASP A N 1
ATOM 790 C CA . ASP A 1 106 ? 7.897 -3.048 -5.476 1.00 94.81 106 ASP A CA 1
ATOM 791 C C . ASP A 1 106 ? 6.538 -2.349 -5.563 1.00 94.81 106 ASP A C 1
ATOM 793 O O . ASP A 1 106 ? 5.618 -2.652 -4.799 1.00 94.81 106 ASP A O 1
ATOM 797 N N . THR A 1 107 ? 6.386 -1.451 -6.538 1.00 96.38 107 THR A N 1
ATOM 798 C CA . THR A 1 107 ? 5.132 -0.723 -6.774 1.00 96.38 107 THR A CA 1
ATOM 799 C C . THR A 1 107 ? 4.008 -1.680 -7.179 1.00 96.38 107 THR A C 1
ATOM 801 O O . THR A 1 107 ? 2.895 -1.600 -6.658 1.00 96.38 107 THR A O 1
ATOM 804 N N . LEU A 1 108 ? 4.302 -2.651 -8.051 1.00 97.56 108 LEU A N 1
ATOM 805 C CA . LEU A 1 108 ? 3.345 -3.685 -8.452 1.00 97.56 108 LEU A CA 1
ATOM 806 C C . LEU A 1 108 ? 3.010 -4.652 -7.305 1.00 97.56 108 LEU A C 1
ATOM 808 O O . LEU A 1 108 ? 1.863 -5.084 -7.195 1.00 97.56 108 LEU A O 1
ATOM 812 N N . ALA A 1 109 ? 3.966 -4.971 -6.430 1.00 95.44 109 ALA A N 1
ATOM 813 C CA . ALA A 1 109 ? 3.710 -5.764 -5.227 1.00 95.44 109 ALA A CA 1
ATOM 814 C C . ALA A 1 109 ? 2.768 -5.032 -4.260 1.00 95.44 109 ALA A C 1
ATOM 816 O O . ALA A 1 109 ? 1.835 -5.631 -3.717 1.00 95.44 109 ALA A O 1
ATOM 817 N N . LEU A 1 110 ? 2.955 -3.723 -4.083 1.00 95.00 110 LEU A N 1
ATOM 818 C CA . LEU A 1 110 ? 2.041 -2.894 -3.303 1.00 95.00 110 LEU A CA 1
ATOM 819 C C . LEU A 1 110 ? 0.640 -2.856 -3.934 1.00 95.00 110 LEU A C 1
ATOM 821 O O . LEU A 1 110 ? -0.352 -3.081 -3.237 1.00 95.00 110 LEU A O 1
ATOM 825 N N . ALA A 1 111 ? 0.554 -2.655 -5.251 1.00 96.75 111 ALA A N 1
ATOM 826 C CA . ALA A 1 111 ? -0.710 -2.683 -5.984 1.00 96.75 111 ALA A CA 1
ATOM 827 C C . ALA A 1 111 ? -1.435 -4.032 -5.833 1.00 96.75 111 ALA A C 1
ATOM 829 O O . ALA A 1 111 ? -2.640 -4.058 -5.580 1.00 96.75 111 ALA A O 1
ATOM 830 N N . ALA A 1 112 ? -0.705 -5.152 -5.906 1.00 96.69 112 ALA A N 1
ATOM 831 C CA . ALA A 1 112 ? -1.259 -6.496 -5.746 1.00 96.69 112 ALA A CA 1
ATOM 832 C C . ALA A 1 112 ? -1.855 -6.707 -4.351 1.00 96.69 112 ALA A C 1
ATOM 834 O O . ALA A 1 112 ? -2.950 -7.255 -4.218 1.00 96.69 112 ALA A O 1
ATOM 835 N N . ASN A 1 113 ? -1.169 -6.225 -3.312 1.00 93.94 113 ASN A N 1
ATOM 836 C CA . ASN A 1 113 ? -1.672 -6.285 -1.942 1.00 93.94 113 ASN A CA 1
ATOM 837 C C . ASN A 1 113 ? -2.984 -5.512 -1.776 1.00 93.94 113 ASN A C 1
ATOM 839 O O . ASN A 1 113 ? -3.903 -5.997 -1.116 1.00 93.94 113 ASN A O 1
ATOM 843 N N . ILE A 1 114 ? -3.090 -4.326 -2.378 1.00 94.75 114 ILE A N 1
ATOM 844 C CA . ILE A 1 114 ? -4.309 -3.514 -2.306 1.00 94.75 114 ILE A CA 1
ATOM 845 C C . ILE A 1 114 ? -5.437 -4.162 -3.122 1.00 94.75 114 ILE A C 1
ATOM 847 O O . ILE A 1 114 ? -6.533 -4.340 -2.592 1.00 94.75 114 ILE A O 1
ATOM 851 N N . ALA A 1 115 ? -5.159 -4.614 -4.349 1.00 95.94 115 ALA A N 1
ATOM 852 C CA . ALA A 1 115 ? -6.136 -5.296 -5.203 1.00 95.94 115 ALA A CA 1
ATOM 853 C C . ALA A 1 115 ? -6.680 -6.587 -4.566 1.00 95.94 115 ALA A C 1
ATOM 855 O O . ALA A 1 115 ? -7.877 -6.859 -4.620 1.00 95.94 115 ALA A O 1
ATOM 856 N N . SER A 1 116 ? -5.823 -7.372 -3.907 1.00 94.44 116 SER A N 1
ATOM 857 C CA . SER A 1 116 ? -6.233 -8.590 -3.194 1.00 94.44 116 SER A CA 1
ATOM 858 C C . SER A 1 116 ? -7.234 -8.309 -2.074 1.00 94.44 116 SER A C 1
ATOM 860 O O . SER A 1 116 ? -8.145 -9.100 -1.831 1.00 94.44 116 SER A O 1
ATOM 862 N N . LYS A 1 117 ? -7.081 -7.179 -1.379 1.00 90.81 117 LYS A N 1
ATOM 863 C CA . LYS A 1 117 ? -7.965 -6.798 -0.274 1.00 90.81 117 LYS A CA 1
ATOM 864 C C . LYS A 1 117 ? -9.297 -6.247 -0.750 1.00 90.81 117 LYS A C 1
ATOM 866 O O . LYS A 1 117 ? -10.310 -6.555 -0.132 1.00 90.81 117 LYS A O 1
ATOM 871 N N . SER A 1 118 ? -9.295 -5.473 -1.831 1.00 92.50 118 SER A N 1
ATOM 872 C CA . SER A 1 118 ? -10.522 -4.954 -2.440 1.00 92.50 118 SER A CA 1
ATOM 873 C C . SER A 1 118 ? -11.256 -5.988 -3.301 1.00 92.50 118 SER A C 1
ATOM 875 O O . SER A 1 118 ? -12.367 -5.719 -3.750 1.00 92.50 118 SER A O 1
ATOM 877 N N . GLY A 1 119 ? -10.660 -7.161 -3.541 1.00 93.62 119 GLY A N 1
ATOM 878 C CA . GLY A 1 119 ? -11.230 -8.180 -4.423 1.00 93.62 119 GLY A CA 1
ATOM 879 C C . GLY A 1 119 ? -11.146 -7.810 -5.910 1.00 93.62 119 GLY A C 1
ATOM 880 O O . GLY A 1 119 ? -11.912 -8.328 -6.721 1.00 93.62 119 GLY A O 1
ATOM 881 N N . ASP A 1 120 ? -10.236 -6.911 -6.294 1.00 96.12 120 ASP A N 1
ATOM 882 C CA . ASP A 1 120 ? -10.079 -6.453 -7.676 1.00 96.12 120 ASP A CA 1
ATOM 883 C C . ASP A 1 120 ? -9.275 -7.459 -8.518 1.00 96.12 120 ASP A C 1
ATOM 885 O O . ASP A 1 120 ? -8.079 -7.309 -8.792 1.00 96.12 120 ASP A O 1
ATOM 889 N N . VAL A 1 121 ? -9.967 -8.518 -8.943 1.00 95.94 121 VAL A N 1
ATOM 890 C CA . VAL A 1 121 ? -9.392 -9.604 -9.751 1.00 95.94 121 VAL A CA 1
ATOM 891 C C . VAL A 1 121 ? -8.854 -9.099 -11.093 1.00 95.94 121 VAL A C 1
ATOM 893 O O . VAL A 1 121 ? -7.826 -9.589 -11.558 1.00 95.94 121 VAL A O 1
ATOM 896 N N . LYS A 1 122 ? -9.496 -8.092 -11.701 1.00 96.75 122 LYS A N 1
ATOM 897 C CA . LYS A 1 122 ? -9.055 -7.538 -12.991 1.00 96.75 122 LYS A CA 1
ATOM 898 C C . LYS A 1 122 ? -7.699 -6.860 -12.855 1.00 96.75 122 LYS A C 1
ATOM 900 O O . LYS A 1 122 ? -6.820 -7.070 -13.689 1.00 96.75 122 LYS A O 1
ATOM 905 N N . THR A 1 123 ? -7.502 -6.080 -11.796 1.00 98.12 123 THR A N 1
ATOM 906 C CA . THR A 1 123 ? -6.197 -5.472 -11.522 1.00 98.12 123 THR A CA 1
ATOM 907 C C . THR A 1 123 ? -5.141 -6.534 -11.226 1.00 98.12 123 THR A C 1
ATOM 909 O O . THR A 1 123 ? -4.045 -6.461 -11.781 1.00 98.12 123 THR A O 1
ATOM 912 N N . LEU A 1 124 ? -5.469 -7.584 -10.463 1.00 97.88 124 LEU A N 1
ATOM 913 C CA . LEU A 1 124 ? -4.543 -8.702 -10.230 1.00 97.88 124 LEU A CA 1
ATOM 914 C C . LEU A 1 124 ? -4.109 -9.394 -11.534 1.00 97.88 124 LEU A C 1
ATOM 916 O O . LEU A 1 124 ? -2.931 -9.697 -11.694 1.00 97.88 124 LEU A O 1
ATOM 920 N N . GLU A 1 125 ? -5.008 -9.595 -12.500 1.00 97.81 125 GLU A N 1
ATOM 921 C CA . GLU A 1 125 ? -4.658 -10.158 -13.817 1.00 97.81 125 GLU A CA 1
ATOM 922 C C . GLU A 1 125 ? -3.691 -9.266 -14.608 1.00 97.81 125 GLU A C 1
ATOM 924 O O . GLU A 1 125 ? -2.753 -9.766 -15.238 1.00 97.81 125 GLU A O 1
ATOM 929 N N . ARG A 1 126 ? -3.874 -7.940 -14.546 1.00 98.44 126 ARG A N 1
ATOM 930 C CA . ARG A 1 126 ? -2.948 -6.978 -15.166 1.00 98.44 126 ARG A CA 1
ATOM 931 C C . ARG A 1 126 ? -1.562 -7.067 -14.534 1.00 98.44 126 ARG A C 1
ATOM 933 O O . ARG A 1 126 ? -0.565 -7.088 -15.256 1.00 98.44 126 ARG A O 1
ATOM 940 N N . ILE A 1 127 ? -1.500 -7.163 -13.206 1.00 98.44 127 ILE A N 1
ATOM 941 C CA . ILE A 1 127 ? -0.237 -7.292 -12.471 1.00 98.44 127 ILE A CA 1
ATOM 942 C C . ILE A 1 127 ? 0.438 -8.636 -12.780 1.00 98.44 127 ILE A C 1
ATOM 944 O O . ILE A 1 127 ? 1.646 -8.669 -12.999 1.00 98.44 127 ILE A O 1
ATOM 948 N N . GLU A 1 128 ? -0.315 -9.735 -12.870 1.00 98.25 128 GLU A N 1
ATOM 949 C CA . GLU A 1 128 ? 0.210 -11.054 -13.253 1.00 98.25 128 GLU A CA 1
ATOM 950 C C . GLU A 1 128 ? 0.874 -11.013 -14.640 1.00 98.25 128 GLU A C 1
ATOM 952 O O . GLU A 1 128 ? 2.002 -11.487 -14.825 1.00 98.25 128 GLU A O 1
ATOM 957 N N . ALA A 1 129 ? 0.208 -10.385 -15.615 1.00 98.38 129 ALA A N 1
ATOM 958 C CA . ALA A 1 129 ? 0.753 -10.197 -16.956 1.00 98.38 129 ALA A CA 1
ATOM 959 C C . ALA A 1 129 ? 2.030 -9.337 -16.945 1.00 98.38 129 ALA A C 1
ATOM 961 O O . ALA A 1 129 ? 3.003 -9.669 -17.630 1.00 98.38 129 ALA A O 1
ATOM 962 N N . ALA A 1 130 ? 2.053 -8.270 -16.141 1.00 98.12 130 ALA A N 1
ATOM 963 C CA . ALA A 1 130 ? 3.230 -7.429 -15.947 1.00 98.12 130 ALA A CA 1
ATOM 964 C C . ALA A 1 130 ? 4.396 -8.219 -15.334 1.00 98.12 130 ALA A C 1
ATOM 966 O O . ALA A 1 130 ? 5.502 -8.207 -15.873 1.00 98.12 130 ALA A O 1
ATOM 967 N N . ALA A 1 131 ? 4.139 -8.970 -14.262 1.00 98.25 131 ALA A N 1
ATOM 968 C CA . ALA A 1 131 ? 5.136 -9.788 -13.584 1.00 98.25 131 ALA A CA 1
ATOM 969 C C . ALA A 1 131 ? 5.775 -10.801 -14.545 1.00 98.25 131 ALA A C 1
ATOM 971 O O . ALA A 1 131 ? 6.996 -10.940 -14.574 1.00 98.25 131 ALA A O 1
ATOM 972 N N . LYS A 1 132 ? 4.975 -11.441 -15.408 1.00 98.12 132 LYS A N 1
ATOM 973 C CA . LYS A 1 132 ? 5.491 -12.326 -16.463 1.00 98.12 132 LYS A CA 1
ATOM 974 C C . LYS A 1 132 ? 6.342 -11.575 -17.490 1.00 98.12 132 LYS A C 1
ATOM 976 O O . LYS A 1 132 ? 7.401 -12.070 -17.867 1.00 98.12 132 LYS A O 1
ATOM 981 N N . LYS A 1 133 ? 5.888 -10.403 -17.946 1.00 98.06 133 LYS A N 1
ATOM 982 C CA . LYS A 1 133 ? 6.591 -9.582 -18.947 1.00 98.06 133 LYS A CA 1
ATOM 983 C C . LYS A 1 133 ? 7.975 -9.144 -18.461 1.00 98.06 133 LYS A C 1
ATOM 985 O O . LYS A 1 133 ? 8.922 -9.201 -19.238 1.00 98.06 133 LYS A O 1
ATOM 990 N N . TYR A 1 134 ? 8.084 -8.723 -17.203 1.00 97.50 134 TYR A N 1
ATOM 991 C CA . TYR A 1 134 ? 9.324 -8.199 -16.621 1.00 97.50 134 TYR A CA 1
ATOM 992 C C . TYR A 1 134 ? 10.153 -9.254 -15.864 1.00 97.50 134 TYR A C 1
ATOM 994 O O . TYR A 1 134 ? 11.214 -8.938 -15.337 1.00 97.50 134 TYR A O 1
ATOM 1002 N N . GLY A 1 135 ? 9.703 -10.515 -15.820 1.00 97.12 135 GLY A N 1
ATOM 1003 C CA . GLY A 1 135 ? 10.443 -11.613 -15.187 1.00 97.12 135 GLY A CA 1
ATOM 1004 C C . GLY A 1 135 ? 10.383 -11.631 -13.653 1.00 97.12 135 GLY A C 1
ATOM 1005 O O . GLY A 1 135 ? 11.250 -12.217 -13.009 1.00 97.12 135 GLY A O 1
ATOM 1006 N N . TYR A 1 136 ? 9.365 -11.024 -13.043 1.00 97.62 136 TYR A N 1
ATOM 1007 C CA . TYR A 1 136 ? 9.170 -10.992 -11.590 1.00 97.62 136 TYR A CA 1
ATOM 1008 C C . TYR A 1 136 ? 8.475 -12.268 -11.089 1.00 97.62 136 TYR A C 1
ATOM 1010 O O . TYR A 1 136 ? 7.311 -12.242 -10.688 1.00 97.62 136 TYR A O 1
ATOM 1018 N N . ALA A 1 137 ? 9.183 -13.401 -11.119 1.00 97.44 137 ALA A N 1
ATOM 1019 C CA . ALA A 1 137 ? 8.616 -14.716 -10.797 1.00 97.44 137 ALA A CA 1
ATOM 1020 C C . ALA A 1 137 ? 7.940 -14.775 -9.411 1.00 97.44 137 ALA A C 1
ATOM 1022 O O . ALA A 1 137 ? 6.806 -15.244 -9.313 1.00 97.44 137 ALA A O 1
ATOM 1023 N N . ASP A 1 138 ? 8.587 -14.242 -8.368 1.00 95.62 138 ASP A N 1
ATOM 1024 C CA . ASP A 1 138 ? 8.035 -14.243 -7.002 1.00 95.62 138 ASP A CA 1
ATOM 1025 C C . ASP A 1 138 ? 6.734 -13.437 -6.913 1.00 95.62 138 ASP A C 1
ATOM 1027 O O . ASP A 1 138 ? 5.767 -13.871 -6.292 1.00 95.62 138 ASP A O 1
ATOM 1031 N N . LEU A 1 139 ? 6.685 -12.279 -7.584 1.00 96.56 139 LEU A N 1
ATOM 1032 C CA . LEU A 1 139 ? 5.482 -11.449 -7.635 1.00 96.56 139 LEU A CA 1
ATOM 1033 C C . LEU A 1 139 ? 4.353 -12.183 -8.366 1.00 96.56 139 LEU A C 1
ATOM 1035 O O . LEU A 1 139 ? 3.212 -12.151 -7.919 1.00 96.56 139 LEU A O 1
ATOM 1039 N N . GLY A 1 140 ? 4.668 -12.901 -9.448 1.00 97.50 140 GLY A N 1
ATOM 1040 C CA . GLY A 1 140 ? 3.700 -13.757 -10.134 1.00 97.50 140 GLY A CA 1
ATOM 1041 C C . GLY A 1 140 ? 3.084 -14.809 -9.202 1.00 97.50 140 GLY A C 1
ATOM 1042 O O . GLY A 1 140 ? 1.869 -15.002 -9.217 1.00 97.50 140 GLY A O 1
ATOM 1043 N N . GLN A 1 141 ? 3.890 -15.438 -8.338 1.00 97.31 141 GLN A N 1
ATOM 1044 C CA . GLN A 1 141 ? 3.394 -16.392 -7.336 1.00 97.31 141 GLN A CA 1
ATOM 1045 C C . GLN A 1 141 ? 2.514 -15.716 -6.276 1.00 97.31 141 GLN A C 1
ATOM 1047 O O . GLN A 1 141 ? 1.450 -16.238 -5.939 1.00 97.31 141 GLN A O 1
ATOM 1052 N N . GLN A 1 142 ? 2.918 -14.540 -5.785 1.00 95.25 142 GLN A N 1
ATOM 1053 C CA . GLN A 1 142 ? 2.129 -13.761 -4.824 1.00 95.25 142 GLN A CA 1
ATOM 1054 C C . GLN A 1 142 ? 0.771 -13.357 -5.407 1.00 95.25 142 GLN A C 1
ATOM 1056 O O . GLN A 1 142 ? -0.255 -13.518 -4.749 1.00 95.25 142 GLN A O 1
ATOM 1061 N N . VAL A 1 143 ? 0.741 -12.894 -6.658 1.00 97.25 143 VAL A N 1
ATOM 1062 C CA . VAL A 1 143 ? -0.496 -12.512 -7.354 1.00 97.25 143 VAL A CA 1
ATOM 1063 C C . VAL A 1 143 ? -1.399 -13.724 -7.583 1.00 97.25 143 VAL A C 1
ATOM 1065 O O . VAL A 1 143 ? -2.609 -13.631 -7.384 1.00 97.25 143 VAL A O 1
ATOM 1068 N N . ALA A 1 144 ? -0.834 -14.881 -7.936 1.00 96.00 144 ALA A N 1
ATOM 1069 C CA . ALA A 1 144 ? -1.605 -16.114 -8.071 1.00 96.00 144 ALA A CA 1
ATOM 1070 C C . ALA A 1 144 ? -2.275 -16.517 -6.745 1.00 96.00 144 ALA A C 1
ATOM 1072 O O . ALA A 1 144 ? -3.466 -16.828 -6.731 1.00 96.00 144 ALA A O 1
ATOM 1073 N N . ALA A 1 145 ? -1.549 -16.444 -5.623 1.00 94.75 145 ALA A N 1
ATOM 1074 C CA . ALA A 1 145 ? -2.114 -16.687 -4.295 1.00 94.75 145 ALA A CA 1
ATOM 1075 C C . ALA A 1 145 ? -3.188 -15.646 -3.926 1.00 94.75 145 ALA A C 1
ATOM 1077 O O . ALA A 1 145 ? -4.262 -16.006 -3.445 1.00 94.75 145 ALA A O 1
ATOM 1078 N N . ALA A 1 146 ? -2.937 -14.368 -4.220 1.00 94.62 146 ALA A N 1
ATOM 1079 C CA . ALA A 1 146 ? -3.880 -13.276 -4.000 1.00 94.62 146 ALA A CA 1
ATOM 1080 C C . ALA A 1 146 ? -5.188 -13.438 -4.788 1.00 94.62 146 ALA A C 1
ATOM 1082 O O . ALA A 1 146 ? -6.246 -13.070 -4.287 1.00 94.62 146 ALA A O 1
ATOM 1083 N N . LYS A 1 147 ? -5.146 -13.998 -6.003 1.00 95.38 147 LYS A N 1
ATOM 1084 C CA . LYS A 1 147 ? -6.351 -14.278 -6.805 1.00 95.38 147 LYS A CA 1
ATOM 1085 C C . LYS A 1 147 ? -7.228 -15.357 -6.174 1.00 95.38 147 LYS A C 1
ATOM 1087 O O . LYS A 1 147 ? -8.449 -15.244 -6.236 1.00 95.38 147 LYS A O 1
ATOM 1092 N N . LEU A 1 148 ? -6.622 -16.373 -5.554 1.00 92.56 148 LEU A N 1
ATOM 1093 C CA . LEU A 1 148 ? -7.366 -17.420 -4.847 1.00 92.56 148 LEU A CA 1
ATOM 1094 C C . LEU A 1 148 ? -8.123 -16.838 -3.648 1.00 92.56 148 LEU A C 1
ATOM 1096 O O . LEU A 1 148 ? -9.298 -17.132 -3.466 1.00 92.56 148 LEU A O 1
ATOM 1100 N N . THR A 1 149 ? -7.477 -15.958 -2.881 1.00 89.62 149 THR A N 1
ATOM 1101 C CA . THR A 1 149 ? -8.083 -15.347 -1.689 1.00 89.62 149 THR A CA 1
ATOM 1102 C C . THR A 1 149 ? -9.034 -14.196 -2.010 1.00 89.62 149 THR A C 1
ATOM 1104 O O . THR A 1 149 ? -9.967 -13.958 -1.252 1.00 89.62 149 THR A O 1
ATOM 1107 N N . ALA A 1 150 ? -8.837 -13.487 -3.125 1.00 89.81 150 ALA A N 1
ATOM 1108 C CA . ALA A 1 150 ? -9.733 -12.419 -3.574 1.00 89.81 150 ALA A CA 1
ATOM 1109 C C . ALA A 1 150 ? -11.106 -12.947 -4.029 1.00 89.81 150 ALA A C 1
ATOM 1111 O O . ALA A 1 150 ? -12.097 -12.227 -3.937 1.00 89.81 150 ALA A O 1
ATOM 1112 N N . GLY A 1 151 ? -11.167 -14.189 -4.526 1.00 81.56 151 GLY A N 1
ATOM 1113 C CA . GLY A 1 151 ? -12.413 -14.832 -4.956 1.00 81.56 151 GLY A CA 1
ATOM 1114 C C . GLY A 1 151 ? -13.228 -15.446 -3.815 1.00 81.56 151 GLY A C 1
ATOM 1115 O O . GLY A 1 151 ? -14.440 -15.619 -3.947 1.00 81.56 151 GLY A O 1
ATOM 1116 N N . GLU A 1 152 ? -12.589 -15.759 -2.688 1.00 82.88 152 GLU A N 1
ATOM 1117 C CA . GLU A 1 152 ? -13.280 -16.215 -1.488 1.00 82.88 152 GLU A CA 1
ATOM 1118 C C . GLU A 1 152 ? -13.873 -14.995 -0.784 1.00 82.88 152 GLU A C 1
ATOM 1120 O O . GLU A 1 152 ? -13.153 -14.185 -0.199 1.00 82.88 152 GLU A O 1
ATOM 1125 N N . SER A 1 153 ? -15.200 -14.835 -0.857 1.00 71.06 153 SER A N 1
ATOM 1126 C CA . SER A 1 153 ? -15.901 -13.832 -0.057 1.00 71.06 153 SER A CA 1
ATOM 1127 C C . SER A 1 153 ? -15.487 -14.024 1.394 1.00 71.06 153 SER A C 1
ATOM 1129 O O . SER A 1 153 ? -15.806 -15.048 2.003 1.00 71.06 153 SER A O 1
ATOM 1131 N N . ARG A 1 154 ? -14.720 -13.068 1.928 1.00 73.50 154 ARG A N 1
ATOM 1132 C CA . ARG A 1 154 ? -14.264 -13.127 3.313 1.00 73.50 154 ARG A CA 1
ATOM 1133 C C . ARG A 1 154 ? -15.515 -13.215 4.168 1.00 73.50 154 ARG A C 1
ATOM 1135 O O . ARG A 1 154 ? -16.368 -12.331 4.093 1.00 73.50 154 ARG A O 1
ATOM 1142 N N . ALA A 1 155 ? -15.648 -14.314 4.911 1.00 74.12 155 ALA A N 1
ATOM 1143 C CA . ALA A 1 155 ? -16.686 -14.423 5.920 1.00 74.12 155 ALA A CA 1
ATOM 1144 C C . ALA A 1 155 ? -16.615 -13.152 6.767 1.00 74.12 155 ALA A C 1
ATOM 1146 O O . ALA A 1 155 ? -15.507 -12.747 7.130 1.00 74.12 155 ALA A O 1
ATOM 1147 N N . GLU A 1 156 ? -17.763 -12.509 6.996 1.00 71.56 156 GLU A N 1
ATOM 1148 C CA . GLU A 1 156 ? -17.838 -11.269 7.766 1.00 71.56 156 GLU A CA 1
ATOM 1149 C C . GLU A 1 156 ? -16.973 -11.423 9.017 1.00 71.56 156 GLU A C 1
ATOM 1151 O O . GLU A 1 156 ? -17.230 -12.304 9.842 1.00 71.56 156 GLU A O 1
ATOM 1156 N N . GLU A 1 157 ? -15.888 -10.646 9.112 1.00 68.44 157 GLU A N 1
ATOM 1157 C CA . GLU A 1 157 ? -14.994 -10.741 10.259 1.00 68.44 157 GLU A CA 1
ATOM 1158 C C . GLU A 1 157 ? -15.843 -10.434 11.501 1.00 68.44 157 GLU A C 1
ATOM 1160 O O . GLU A 1 157 ? -16.360 -9.320 11.610 1.00 68.44 157 GLU A O 1
ATOM 1165 N N . PRO A 1 158 ? -16.008 -11.370 12.457 1.00 63.38 158 PRO A N 1
ATOM 1166 C CA . PRO A 1 158 ? -16.954 -11.201 13.568 1.00 63.38 158 PRO A CA 1
ATOM 1167 C C . PRO A 1 158 ? -16.660 -9.987 14.468 1.00 63.38 158 PRO A C 1
ATOM 1169 O O . PRO A 1 158 ? -17.457 -9.628 15.334 1.00 63.38 158 PRO A O 1
ATOM 1172 N N . GLY A 1 159 ? -15.488 -9.364 14.308 1.00 64.38 159 GLY A N 1
ATOM 1173 C CA . GLY A 1 159 ? -15.134 -8.115 14.975 1.00 64.38 159 GLY A CA 1
ATOM 1174 C C . GLY A 1 159 ? -15.673 -6.851 14.300 1.00 64.38 159 GLY A C 1
ATOM 1175 O O . GLY A 1 159 ? -15.838 -5.852 14.995 1.00 64.38 159 GLY A O 1
ATOM 1176 N N . LEU A 1 160 ? -15.999 -6.900 13.004 1.00 66.12 160 LEU A N 1
ATOM 1177 C CA . LEU A 1 160 ? -16.599 -5.802 12.231 1.00 66.12 160 LEU A CA 1
ATOM 1178 C C . LEU A 1 160 ? -18.129 -5.767 12.316 1.00 66.12 160 LEU A C 1
ATOM 1180 O O . LEU A 1 160 ? -18.730 -4.761 11.954 1.00 66.12 160 LEU A O 1
ATOM 1184 N N . SER A 1 161 ? -18.767 -6.809 12.856 1.00 67.56 161 SER A N 1
ATOM 1185 C CA . SER A 1 161 ? -20.212 -6.840 13.112 1.00 67.56 161 SER A CA 1
ATOM 1186 C C . SER A 1 161 ? -20.591 -6.013 14.355 1.00 67.56 161 SER A C 1
ATOM 1188 O O . SER A 1 161 ? -21.302 -6.480 15.251 1.00 67.56 161 SER A O 1
ATOM 1190 N N . MET A 1 162 ? -20.043 -4.807 14.482 1.00 71.25 162 MET A N 1
ATOM 1191 C CA . MET A 1 162 ? -20.565 -3.827 15.422 1.00 71.25 162 MET A CA 1
ATOM 1192 C C . MET A 1 162 ? -21.775 -3.187 14.768 1.00 71.25 162 MET A C 1
ATOM 1194 O O . MET A 1 162 ? -21.682 -2.638 13.673 1.00 71.25 162 MET A O 1
ATOM 1198 N N . SER A 1 163 ? -22.929 -3.323 15.417 1.00 76.44 163 SER A N 1
ATOM 1199 C CA . SER A 1 163 ? -24.135 -2.675 14.935 1.00 76.44 163 SER A CA 1
ATOM 1200 C C . SER A 1 163 ? -23.892 -1.172 14.911 1.00 76.44 163 SER A C 1
ATOM 1202 O O . SER A 1 163 ? -23.436 -0.607 15.902 1.00 76.44 163 SER A O 1
ATOM 1204 N N . VAL A 1 164 ? -24.253 -0.512 13.810 1.00 77.25 164 VAL A N 1
ATOM 1205 C CA . VAL A 1 164 ? -24.303 0.958 13.741 1.00 77.25 164 VAL A CA 1
ATOM 1206 C C . VAL A 1 164 ? -25.212 1.521 14.846 1.00 77.25 164 VAL A C 1
ATOM 1208 O O . VAL A 1 164 ? -25.049 2.659 15.259 1.00 77.25 164 VAL A O 1
ATOM 1211 N N . ALA A 1 165 ? -26.137 0.713 15.379 1.00 84.06 165 ALA A N 1
ATOM 1212 C CA . ALA A 1 165 ? -26.969 1.091 16.518 1.00 84.06 165 ALA A CA 1
ATOM 1213 C C . ALA A 1 165 ? -26.207 1.165 17.859 1.00 84.06 165 ALA A C 1
ATOM 1215 O O . ALA A 1 165 ? -26.669 1.849 18.768 1.00 84.06 165 ALA A O 1
ATOM 1216 N N . ASP A 1 166 ? -25.062 0.484 17.983 1.00 86.38 166 ASP A N 1
ATOM 1217 C CA . ASP A 1 166 ? -24.299 0.355 19.234 1.00 86.38 166 ASP A CA 1
ATOM 1218 C C . ASP A 1 166 ? -23.071 1.283 19.280 1.00 86.38 166 ASP A C 1
ATOM 1220 O O . ASP A 1 166 ? -22.255 1.193 20.198 1.00 86.38 166 ASP A O 1
ATOM 1224 N N . SER A 1 167 ? -22.872 2.133 18.271 1.00 87.75 167 SER A N 1
ATOM 1225 C CA . SER A 1 167 ? -21.736 3.058 18.193 1.00 87.75 167 SER A CA 1
ATOM 1226 C C . SER A 1 167 ? -22.189 4.409 17.670 1.00 87.75 167 SER A C 1
ATOM 1228 O O . SER A 1 167 ? -22.982 4.490 16.733 1.00 87.75 167 SER A O 1
ATOM 1230 N N . SER A 1 168 ? -21.678 5.484 18.261 1.00 90.62 168 SER A N 1
ATOM 1231 C CA . SER A 1 168 ? -21.928 6.820 17.723 1.00 90.62 168 SER A CA 1
ATOM 1232 C C . SER A 1 168 ? -21.209 7.010 16.373 1.00 90.62 168 SER A C 1
ATOM 1234 O O . SER A 1 168 ? -20.197 6.347 16.115 1.00 90.62 168 SER A O 1
ATOM 1236 N N . PRO A 1 169 ? -21.685 7.923 15.504 1.00 89.12 169 PRO A N 1
ATOM 1237 C CA . PRO A 1 169 ? -21.001 8.243 14.250 1.00 89.12 169 PRO A CA 1
ATOM 1238 C C . PRO A 1 169 ? -19.530 8.639 14.445 1.00 89.12 169 PRO A C 1
ATOM 1240 O O . PRO A 1 169 ? -18.676 8.222 13.664 1.00 89.12 169 PRO A O 1
ATOM 1243 N N . ASP A 1 170 ? -19.227 9.373 15.520 1.00 87.44 170 ASP A N 1
ATOM 1244 C CA . ASP A 1 170 ? -17.868 9.818 15.843 1.00 87.44 170 ASP A CA 1
ATOM 1245 C C . ASP A 1 170 ? -16.967 8.648 16.263 1.00 87.44 170 ASP A C 1
ATOM 1247 O O . ASP A 1 170 ? -15.826 8.546 15.808 1.00 87.44 170 ASP A O 1
ATOM 1251 N N . GLU A 1 171 ? -17.480 7.719 17.078 1.00 89.88 171 GLU A N 1
ATOM 1252 C CA . GLU A 1 171 ? -16.759 6.491 17.451 1.00 89.88 171 GLU A CA 1
ATOM 1253 C C . GLU A 1 171 ? -16.476 5.618 16.222 1.00 89.88 171 GLU A C 1
ATOM 1255 O O . GLU A 1 171 ? -15.382 5.067 16.083 1.00 89.88 171 GLU A O 1
ATOM 1260 N N . PHE A 1 172 ? -17.446 5.505 15.309 1.00 88.38 172 PHE A N 1
ATOM 1261 C CA . PHE A 1 172 ? -17.288 4.740 14.074 1.00 88.38 172 PHE A CA 1
ATOM 1262 C C . PHE A 1 172 ? -16.240 5.370 13.146 1.00 88.38 172 PHE A C 1
ATOM 1264 O O . PHE A 1 172 ? -15.369 4.664 12.632 1.00 88.38 172 PHE A O 1
ATOM 1271 N N . ALA A 1 173 ? -16.271 6.695 12.977 1.00 88.94 173 ALA A N 1
ATOM 1272 C CA . ALA A 1 173 ? -15.274 7.426 12.201 1.00 88.94 173 ALA A CA 1
ATOM 1273 C C . ALA A 1 173 ? -13.865 7.272 12.800 1.00 88.94 173 ALA A C 1
ATOM 1275 O O . ALA A 1 173 ? -12.921 6.951 12.076 1.00 88.94 173 ALA A O 1
ATOM 1276 N N . MET A 1 174 ? -13.727 7.416 14.123 1.00 89.06 174 MET A N 1
ATOM 1277 C CA . MET A 1 174 ? -12.458 7.231 14.838 1.00 89.06 174 MET A CA 1
ATOM 1278 C C . MET A 1 174 ? -11.899 5.818 14.658 1.00 89.06 174 MET A C 1
ATOM 1280 O O . MET A 1 174 ? -10.716 5.636 14.363 1.00 89.06 174 MET A O 1
ATOM 1284 N N . TYR A 1 175 ? -12.756 4.809 14.818 1.00 91.50 175 TYR A N 1
ATOM 1285 C CA . TYR A 1 175 ? -12.388 3.415 14.607 1.00 91.50 175 TYR A CA 1
ATOM 1286 C C . TYR A 1 175 ? -11.915 3.175 13.167 1.00 91.50 175 TYR A C 1
ATOM 1288 O O . TYR A 1 175 ? -10.864 2.566 12.969 1.00 91.50 175 TYR A O 1
ATOM 1296 N N . GLY A 1 176 ? -12.632 3.707 12.172 1.00 89.38 176 GLY A N 1
ATOM 1297 C CA . GLY A 1 176 ? -12.243 3.624 10.764 1.00 89.38 176 GLY A CA 1
ATOM 1298 C C . GLY A 1 176 ? -10.882 4.267 10.483 1.00 89.38 176 GLY A C 1
ATOM 1299 O O . GLY A 1 176 ? -10.039 3.655 9.829 1.00 89.38 176 GLY A O 1
ATOM 1300 N N . ILE A 1 177 ? -10.625 5.458 11.034 1.00 89.56 177 ILE A N 1
ATOM 1301 C CA . ILE A 1 177 ? -9.329 6.144 10.906 1.00 89.56 177 ILE A CA 1
ATOM 1302 C C . ILE A 1 177 ? -8.202 5.290 11.499 1.00 89.56 177 ILE A C 1
ATOM 1304 O O . ILE A 1 177 ? -7.194 5.070 10.832 1.00 89.56 177 ILE A O 1
ATOM 1308 N N . LEU A 1 178 ? -8.375 4.758 12.712 1.00 92.75 178 LEU A N 1
ATOM 1309 C CA . LEU A 1 178 ? -7.356 3.927 13.362 1.00 92.75 178 LEU A CA 1
ATOM 1310 C C . LEU A 1 178 ? -7.108 2.611 12.622 1.00 92.75 178 LEU A C 1
ATOM 1312 O O . LEU A 1 178 ? -5.961 2.191 12.496 1.00 92.75 178 LEU A O 1
ATOM 1316 N N . MET A 1 179 ? -8.152 1.968 12.100 1.00 92.50 179 MET A N 1
ATOM 1317 C CA . MET A 1 179 ? -7.991 0.759 11.288 1.00 92.50 179 MET A CA 1
ATOM 1318 C C . MET A 1 179 ? -7.228 1.052 9.990 1.00 92.50 179 MET A C 1
ATOM 1320 O O . MET A 1 179 ? -6.295 0.318 9.660 1.00 92.50 179 MET A O 1
ATOM 1324 N N . ASN A 1 180 ? -7.550 2.156 9.305 1.00 90.56 180 ASN A N 1
ATOM 1325 C CA . ASN A 1 180 ? -6.828 2.605 8.109 1.00 90.56 180 ASN A CA 1
ATOM 1326 C C . ASN A 1 180 ? -5.360 2.940 8.407 1.00 90.56 180 ASN A C 1
ATOM 1328 O O . ASN A 1 180 ? -4.477 2.680 7.585 1.00 90.56 180 ASN A O 1
ATOM 1332 N N . GLU A 1 181 ? -5.094 3.498 9.584 1.00 91.06 181 GLU A N 1
ATOM 1333 C CA . GLU A 1 181 ? -3.755 3.830 10.056 1.00 91.06 181 GLU A CA 1
ATOM 1334 C C . GLU A 1 181 ? -2.928 2.565 10.333 1.00 91.06 181 GLU A C 1
ATOM 1336 O O . GLU A 1 181 ? -1.816 2.428 9.822 1.00 91.06 181 GLU A O 1
ATOM 1341 N N . VAL A 1 182 ? -3.488 1.600 11.072 1.00 94.00 182 VAL A N 1
ATOM 1342 C CA . VAL A 1 182 ? -2.855 0.293 11.330 1.00 94.00 182 VAL A CA 1
ATOM 1343 C C . VAL A 1 182 ? -2.594 -0.442 10.021 1.00 94.00 182 VAL A C 1
ATOM 1345 O O . VAL A 1 182 ? -1.530 -1.032 9.829 1.00 94.00 182 VAL A O 1
ATOM 1348 N N . GLU A 1 183 ? -3.545 -0.396 9.093 1.00 91.69 183 GLU A N 1
ATOM 1349 C CA . GLU A 1 183 ? -3.390 -1.015 7.788 1.00 91.69 183 GLU A CA 1
ATOM 1350 C C . GLU A 1 183 ? -2.304 -0.343 6.946 1.00 91.69 183 GLU A C 1
ATOM 1352 O O . GLU A 1 183 ? -1.502 -1.044 6.325 1.00 91.69 183 GLU A O 1
ATOM 1357 N N . SER A 1 184 ? -2.260 0.988 6.928 1.00 89.44 184 SER A N 1
ATOM 1358 C CA . SER A 1 184 ? -1.233 1.734 6.200 1.00 89.44 184 SER A CA 1
ATOM 1359 C C . SER A 1 184 ? 0.145 1.476 6.800 1.00 89.44 184 SER A C 1
ATOM 1361 O O . SER A 1 184 ? 1.066 1.157 6.054 1.00 89.44 184 SER A O 1
ATOM 1363 N N . ALA A 1 185 ? 0.272 1.480 8.129 1.00 91.31 185 ALA A N 1
ATOM 1364 C CA . ALA A 1 185 ? 1.509 1.125 8.817 1.00 91.31 185 ALA A CA 1
ATOM 1365 C C . ALA A 1 185 ? 1.941 -0.318 8.508 1.00 91.31 185 ALA A C 1
ATOM 1367 O O . ALA A 1 185 ? 3.111 -0.567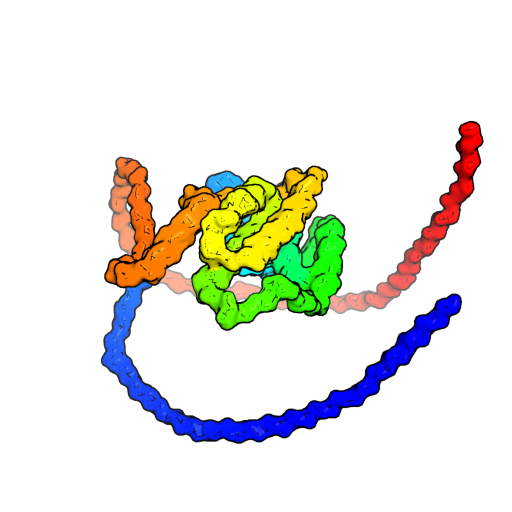 8.234 1.00 91.31 185 ALA A O 1
ATOM 1368 N N . ARG A 1 186 ? 0.999 -1.269 8.450 1.00 91.50 186 ARG A N 1
ATOM 1369 C CA . ARG A 1 186 ? 1.287 -2.650 8.031 1.00 91.50 186 ARG A CA 1
ATOM 1370 C C . ARG A 1 186 ? 1.790 -2.724 6.589 1.00 91.50 186 ARG A C 1
ATOM 1372 O O . ARG A 1 186 ? 2.768 -3.414 6.332 1.00 91.50 186 ARG A O 1
ATOM 1379 N N . LEU A 1 187 ? 1.118 -2.048 5.655 1.00 88.50 187 LEU A N 1
ATOM 1380 C CA . LEU A 1 187 ? 1.507 -2.017 4.238 1.00 88.50 187 LEU A CA 1
ATOM 1381 C C . LEU A 1 187 ? 2.879 -1.362 4.031 1.00 88.50 187 LEU A C 1
ATOM 1383 O O . LEU A 1 187 ? 3.619 -1.758 3.137 1.00 88.50 187 LEU A O 1
ATOM 1387 N N . LEU A 1 188 ? 3.208 -0.379 4.868 1.00 87.06 188 LEU A N 1
ATOM 1388 C CA . LEU A 1 188 ? 4.480 0.340 4.871 1.00 87.06 188 LEU A CA 1
ATOM 1389 C C . LEU A 1 188 ? 5.522 -0.279 5.813 1.00 87.06 188 LEU A C 1
ATOM 1391 O O . LEU A 1 188 ? 6.515 0.375 6.119 1.00 87.06 188 LEU A O 1
ATOM 1395 N N . HIS A 1 189 ? 5.297 -1.492 6.325 1.00 88.62 189 HIS A N 1
ATOM 1396 C CA . HIS A 1 189 ? 6.196 -2.153 7.277 1.00 88.62 189 HIS A CA 1
ATOM 1397 C C . HIS A 1 189 ? 6.710 -1.221 8.400 1.00 88.62 189 HIS A C 1
ATOM 1399 O O . HIS A 1 189 ? 7.869 -1.271 8.808 1.00 88.62 189 HIS A O 1
ATOM 1405 N N . ASP A 1 190 ? 5.846 -0.328 8.881 1.00 87.88 190 ASP A N 1
ATOM 1406 C CA . ASP A 1 190 ? 6.184 0.746 9.807 1.00 87.88 190 ASP A CA 1
ATOM 1407 C C . ASP A 1 190 ? 5.970 0.281 11.251 1.00 87.88 190 ASP A C 1
ATOM 1409 O O . ASP A 1 190 ? 4.929 0.515 11.873 1.00 87.88 190 ASP A O 1
ATOM 1413 N N . SER A 1 191 ? 6.951 -0.468 11.760 1.00 91.25 191 SER A N 1
ATOM 1414 C CA . SER A 1 191 ? 6.925 -1.027 13.115 1.00 91.25 191 SER A CA 1
ATOM 1415 C C . SER A 1 191 ? 6.855 0.054 14.194 1.00 91.25 191 SER A C 1
ATOM 1417 O O . SER A 1 191 ? 6.139 -0.128 15.179 1.00 91.25 191 SER A O 1
ATOM 1419 N N . GLU A 1 192 ? 7.531 1.185 13.986 1.00 89.50 192 GLU A N 1
ATOM 1420 C CA . GLU A 1 192 ? 7.520 2.330 14.898 1.00 89.50 192 GLU A CA 1
ATOM 1421 C C . GLU A 1 192 ? 6.117 2.943 14.990 1.00 89.50 192 GLU A C 1
ATOM 1423 O O . GLU A 1 192 ? 5.587 3.125 16.091 1.00 89.50 192 GLU A O 1
ATOM 1428 N N . ARG A 1 193 ? 5.457 3.176 13.847 1.00 89.31 193 ARG A N 1
ATOM 1429 C CA . ARG A 1 193 ? 4.073 3.671 13.810 1.00 89.31 193 ARG A CA 1
ATOM 1430 C C . ARG A 1 193 ? 3.107 2.680 14.457 1.00 89.31 193 ARG A C 1
ATOM 1432 O O . ARG A 1 193 ? 2.273 3.092 15.260 1.00 89.31 193 ARG A O 1
ATOM 1439 N N . LEU A 1 194 ? 3.248 1.376 14.196 1.00 93.81 194 LEU A N 1
ATOM 1440 C CA . LEU A 1 194 ? 2.444 0.337 14.860 1.00 93.81 194 LEU A CA 1
ATOM 1441 C C . LEU A 1 194 ? 2.642 0.333 16.385 1.00 93.81 194 LEU A C 1
ATOM 1443 O O . LEU A 1 194 ? 1.667 0.221 17.133 1.00 93.81 194 LEU A O 1
ATOM 1447 N N . GLU A 1 195 ? 3.879 0.477 16.863 1.00 94.00 195 GLU A N 1
ATOM 1448 C CA . GLU A 1 195 ? 4.185 0.574 18.293 1.00 94.00 195 GLU A CA 1
ATOM 1449 C C . GLU A 1 195 ? 3.579 1.840 18.917 1.00 94.00 195 GLU A C 1
ATOM 1451 O O . GLU A 1 195 ? 2.989 1.773 20.001 1.00 94.00 195 GLU A O 1
ATOM 1456 N N . LYS A 1 196 ? 3.661 2.980 18.223 1.00 92.56 196 LYS A N 1
ATOM 1457 C CA . LYS A 1 196 ? 3.061 4.245 18.664 1.00 92.56 196 LYS A CA 1
ATOM 1458 C C . LYS A 1 196 ? 1.545 4.126 18.804 1.00 92.56 196 LYS A C 1
ATOM 1460 O O . LYS A 1 196 ? 1.020 4.407 19.883 1.00 92.56 196 LYS A O 1
ATOM 1465 N N . ILE A 1 197 ? 0.856 3.598 17.788 1.00 94.19 197 ILE A N 1
ATOM 1466 C CA . ILE A 1 197 ? -0.593 3.336 17.852 1.00 94.19 197 ILE A CA 1
ATOM 1467 C C . ILE A 1 197 ? -0.904 2.390 19.022 1.00 94.19 197 ILE A C 1
ATOM 1469 O O . ILE A 1 197 ? -1.829 2.644 19.795 1.00 94.19 197 ILE A O 1
ATOM 1473 N N . SER A 1 198 ? -0.103 1.335 19.218 1.00 95.38 198 SER A N 1
ATOM 1474 C CA . SER A 1 198 ? -0.294 0.384 20.320 1.00 95.38 198 SER A CA 1
ATOM 1475 C C . SER A 1 198 ? -0.195 1.024 21.706 1.00 95.38 198 SER A C 1
ATOM 1477 O O . SER A 1 198 ? -0.896 0.586 22.618 1.00 95.38 198 SER A O 1
ATOM 1479 N N . LYS A 1 199 ? 0.689 2.010 21.898 1.00 95.25 199 LYS A N 1
ATOM 1480 C CA . LYS A 1 199 ? 0.868 2.717 23.181 1.00 95.25 199 LYS A CA 1
ATOM 1481 C C . LYS A 1 199 ? -0.222 3.754 23.426 1.00 95.25 199 LYS A C 1
ATOM 1483 O O . LYS A 1 199 ? -0.560 4.038 24.575 1.00 95.25 199 LYS A O 1
ATOM 1488 N N . GLU A 1 200 ? -0.744 4.352 22.363 1.00 94.00 200 GLU A N 1
ATOM 1489 C CA . GLU A 1 200 ? -1.719 5.435 22.461 1.00 94.00 200 GLU A CA 1
ATOM 1490 C C . GLU A 1 200 ? -3.161 4.939 22.479 1.00 94.00 200 GLU A C 1
ATOM 1492 O O . GLU A 1 200 ? -4.015 5.640 23.014 1.00 94.00 200 GLU A O 1
ATOM 1497 N N . ILE A 1 201 ? -3.439 3.720 22.002 1.00 95.00 201 ILE A N 1
ATOM 1498 C CA . ILE A 1 201 ? -4.808 3.210 21.862 1.00 95.00 201 ILE A CA 1
ATOM 1499 C C . ILE A 1 201 ? -5.638 3.242 23.159 1.00 95.00 201 ILE A C 1
ATOM 1501 O O . ILE A 1 201 ? -6.843 3.484 23.124 1.00 95.00 201 ILE A O 1
ATOM 1505 N N . ASP A 1 202 ? -5.005 3.046 24.316 1.00 94.69 202 ASP A N 1
ATOM 1506 C CA . ASP A 1 202 ? -5.692 3.069 25.615 1.00 94.69 202 ASP A CA 1
ATOM 1507 C C . ASP A 1 202 ? -6.097 4.484 26.058 1.00 94.69 202 ASP A C 1
ATOM 1509 O O . ASP A 1 202 ? -6.940 4.637 26.940 1.00 94.69 202 ASP A O 1
ATOM 1513 N N . LYS A 1 203 ? -5.548 5.521 25.417 1.00 93.62 203 LYS A N 1
ATOM 1514 C CA . LYS A 1 203 ? -5.903 6.928 25.646 1.00 93.62 203 LYS A CA 1
ATOM 1515 C C . LYS A 1 203 ? -7.132 7.361 24.841 1.00 93.62 203 LYS A C 1
ATOM 1517 O O . LYS A 1 203 ? -7.688 8.422 25.117 1.00 93.62 203 LYS A O 1
ATOM 1522 N N . PHE A 1 204 ? -7.579 6.561 23.868 1.00 88.12 204 PHE A N 1
ATOM 1523 C CA . PHE A 1 204 ? -8.771 6.859 23.073 1.00 88.12 204 PHE A CA 1
ATOM 1524 C C . PHE A 1 204 ? -10.028 6.510 23.862 1.00 88.12 204 PHE A C 1
ATOM 1526 O O . PHE A 1 204 ? -10.483 5.361 23.892 1.00 88.12 204 PHE A O 1
ATOM 1533 N N . THR A 1 205 ? -10.589 7.531 24.506 1.00 91.38 205 THR A N 1
ATOM 1534 C CA . THR A 1 205 ? -11.866 7.451 25.223 1.00 91.38 205 THR A CA 1
ATOM 1535 C C . THR A 1 205 ? -13.053 7.306 24.273 1.00 91.38 205 THR A C 1
ATOM 1537 O O . THR A 1 205 ? -14.038 6.685 24.650 1.00 91.38 205 THR A O 1
ATOM 1540 N N . GLY A 1 206 ? -12.933 7.789 23.030 1.00 88.62 206 GLY A N 1
ATOM 1541 C CA . GLY A 1 206 ? -13.930 7.640 21.960 1.00 88.62 206 GLY A CA 1
ATOM 1542 C C . GLY A 1 206 ? -13.936 6.270 21.276 1.00 88.62 206 GLY A C 1
ATOM 1543 O O . GLY A 1 206 ? -14.312 6.173 20.117 1.00 88.62 206 GLY A O 1
ATOM 1544 N N . LEU A 1 207 ? -13.452 5.224 21.946 1.00 91.31 207 LEU A N 1
ATOM 1545 C CA . LEU A 1 207 ? -13.576 3.842 21.492 1.00 91.31 207 LEU A CA 1
ATOM 1546 C C . LEU A 1 207 ? -14.162 2.990 22.616 1.00 91.31 207 LEU A C 1
ATOM 1548 O O . LEU A 1 207 ? -13.814 3.143 23.789 1.00 91.31 207 LEU A O 1
ATOM 1552 N N . SER A 1 208 ? -14.985 2.014 22.261 1.00 91.81 208 SER A N 1
ATOM 1553 C CA . SER A 1 208 ? -15.394 0.959 23.187 1.00 91.81 208 SER A CA 1
ATOM 1554 C C . SER A 1 208 ? -14.222 0.023 23.518 1.00 91.81 208 SER A C 1
ATOM 1556 O O . SER A 1 208 ? -13.247 -0.105 22.771 1.00 91.81 208 SER A O 1
ATOM 1558 N N . GLU A 1 209 ? -14.318 -0.701 24.635 1.00 92.19 209 GLU A N 1
ATOM 1559 C CA . GLU A 1 209 ? -13.316 -1.711 25.005 1.00 92.19 209 GLU A CA 1
ATOM 1560 C C . GLU A 1 209 ? -13.194 -2.816 23.944 1.00 92.19 209 GLU A C 1
ATOM 1562 O O . GLU A 1 209 ? -12.089 -3.263 23.627 1.00 92.19 209 GLU A O 1
ATOM 1567 N N . LYS A 1 210 ? -14.322 -3.200 23.332 1.00 90.81 210 LYS A N 1
ATOM 1568 C CA . LYS A 1 210 ? -14.364 -4.175 22.238 1.00 90.81 210 LYS A CA 1
ATOM 1569 C C . LYS A 1 210 ? -13.570 -3.682 21.024 1.00 90.81 210 LYS A C 1
ATOM 1571 O O . LYS A 1 210 ? -12.754 -4.441 20.502 1.00 90.81 210 LYS A O 1
ATOM 1576 N N . GLN A 1 211 ? -13.746 -2.419 20.623 1.00 91.62 211 GLN A N 1
ATOM 1577 C CA . GLN A 1 211 ? -12.989 -1.810 19.521 1.00 91.62 211 GLN A CA 1
ATOM 1578 C C . GLN A 1 211 ? -11.499 -1.743 19.837 1.00 91.62 211 GLN A C 1
ATOM 1580 O O . GLN A 1 211 ? -10.693 -2.207 19.035 1.00 91.62 211 GLN A O 1
ATOM 1585 N N . ARG A 1 212 ? -11.118 -1.254 21.026 1.00 94.38 212 ARG A N 1
ATOM 1586 C CA . ARG A 1 212 ? -9.703 -1.208 21.435 1.00 94.38 212 ARG A CA 1
ATOM 1587 C C . ARG A 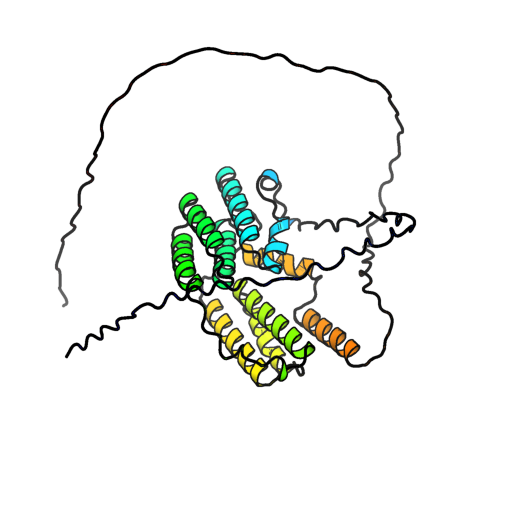1 212 ? -9.059 -2.589 21.395 1.00 94.38 212 ARG A C 1
ATOM 1589 O O . ARG A 1 212 ? -7.968 -2.741 20.851 1.00 94.38 212 ARG A O 1
ATOM 1596 N N . LYS A 1 213 ? -9.736 -3.612 21.925 1.00 93.81 213 LYS A N 1
ATOM 1597 C CA . LYS A 1 213 ? -9.252 -4.999 21.885 1.00 93.81 213 LYS A CA 1
ATOM 1598 C C . LYS A 1 213 ? -9.063 -5.491 20.449 1.00 93.81 213 LYS A C 1
ATOM 1600 O O . LYS A 1 213 ? -8.056 -6.132 20.158 1.00 93.81 213 LYS A O 1
ATOM 1605 N N . TYR A 1 214 ? -10.003 -5.176 19.563 1.00 92.12 214 TYR A N 1
ATOM 1606 C CA . TYR A 1 214 ? -9.932 -5.580 18.163 1.00 92.12 214 TYR A CA 1
ATOM 1607 C C . TYR A 1 214 ? -8.779 -4.908 17.414 1.00 92.12 214 TYR A C 1
ATOM 1609 O O . TYR A 1 214 ? -7.983 -5.583 16.769 1.00 92.12 214 TYR A O 1
ATOM 1617 N N . VAL A 1 215 ? -8.626 -3.592 17.559 1.00 93.81 215 VAL A N 1
ATOM 1618 C CA . VAL A 1 215 ? -7.512 -2.857 16.947 1.00 93.81 215 VAL A CA 1
ATOM 1619 C C . VAL A 1 215 ? -6.172 -3.369 17.496 1.00 93.81 215 VAL A C 1
ATOM 1621 O O . VAL A 1 215 ? -5.258 -3.605 16.714 1.00 93.81 215 VAL A O 1
ATOM 1624 N N . LYS A 1 216 ? -6.052 -3.655 18.805 1.00 95.81 216 LYS A N 1
ATOM 1625 C CA . LYS A 1 216 ? -4.847 -4.290 19.384 1.00 95.81 216 LYS A CA 1
ATOM 1626 C C . LYS A 1 216 ? -4.527 -5.645 18.746 1.00 95.81 216 LYS A C 1
ATOM 1628 O O . LYS A 1 216 ? -3.360 -5.939 18.496 1.00 95.81 216 LYS A O 1
ATOM 1633 N N . GLN A 1 217 ? -5.540 -6.462 18.457 1.00 94.88 217 GLN A N 1
ATOM 1634 C CA . GLN A 1 217 ? -5.353 -7.734 17.755 1.00 94.88 217 GLN A CA 1
ATOM 1635 C C . GLN A 1 217 ? -4.826 -7.520 16.325 1.00 94.88 217 GLN A C 1
ATOM 1637 O O . GLN A 1 217 ? -3.910 -8.228 15.895 1.00 94.88 217 GLN A O 1
ATOM 1642 N N . HIS A 1 218 ? -5.355 -6.526 15.606 1.00 93.50 218 HIS A N 1
ATOM 1643 C CA . HIS A 1 218 ? -4.869 -6.151 14.273 1.00 93.50 218 HIS A CA 1
ATOM 1644 C C . HIS A 1 218 ? -3.444 -5.601 14.305 1.00 93.50 218 HIS A C 1
ATOM 1646 O O . HIS A 1 218 ? -2.631 -6.001 13.476 1.00 93.50 218 HIS A O 1
ATOM 1652 N N . ILE A 1 219 ? -3.104 -4.773 15.295 1.00 95.38 219 ILE A N 1
ATOM 1653 C CA . ILE A 1 219 ? -1.736 -4.280 15.505 1.00 95.38 219 ILE A CA 1
ATOM 1654 C C . ILE A 1 219 ? -0.782 -5.443 15.766 1.00 95.38 219 ILE A C 1
ATOM 1656 O O . ILE A 1 219 ? 0.255 -5.524 15.122 1.00 95.38 219 ILE A O 1
ATOM 1660 N N . SER A 1 220 ? -1.137 -6.375 16.653 1.00 95.25 220 SER A N 1
ATOM 1661 C CA . SER A 1 220 ? -0.296 -7.541 16.949 1.00 95.25 220 SER A CA 1
ATOM 1662 C C . SER A 1 220 ? -0.075 -8.418 15.711 1.00 95.25 220 SER A C 1
ATOM 1664 O O . SER A 1 220 ? 1.048 -8.843 15.444 1.00 95.25 220 SER A O 1
ATOM 1666 N N . THR A 1 221 ? -1.125 -8.631 14.912 1.00 92.88 221 THR A N 1
ATOM 1667 C CA . THR A 1 221 ? -1.030 -9.361 13.638 1.00 92.88 221 THR A CA 1
ATOM 1668 C C . THR A 1 221 ? -0.140 -8.618 12.638 1.00 92.88 221 THR A C 1
ATOM 1670 O O . THR A 1 221 ? 0.700 -9.229 11.981 1.00 92.88 221 THR A O 1
ATOM 1673 N N . ALA A 1 222 ? -0.289 -7.294 12.542 1.00 92.88 222 ALA A N 1
ATOM 1674 C CA . ALA A 1 222 ? 0.540 -6.447 11.695 1.00 92.88 222 ALA A CA 1
ATOM 1675 C C . ALA A 1 222 ? 2.012 -6.486 12.122 1.00 92.88 222 ALA A C 1
ATOM 1677 O O . ALA A 1 222 ? 2.873 -6.711 11.282 1.00 92.88 222 ALA A O 1
ATOM 1678 N N . GLN A 1 223 ? 2.306 -6.353 13.416 1.00 93.31 223 GLN A N 1
ATOM 1679 C CA . GLN A 1 223 ? 3.663 -6.435 13.959 1.00 93.31 223 GLN A CA 1
ATOM 1680 C C . GLN A 1 223 ? 4.312 -7.792 13.669 1.00 93.31 223 GLN A C 1
ATOM 1682 O O . GLN A 1 223 ? 5.474 -7.831 13.276 1.00 93.31 223 GLN A O 1
ATOM 1687 N N . GLY A 1 224 ? 3.556 -8.890 13.788 1.00 92.19 224 GLY A N 1
ATOM 1688 C CA . GLY A 1 224 ? 4.033 -10.225 13.418 1.00 92.19 224 GLY A CA 1
ATOM 1689 C C . GLY A 1 224 ? 4.429 -10.335 11.942 1.00 92.19 224 GLY A C 1
ATOM 1690 O O . GLY A 1 224 ? 5.426 -10.975 11.634 1.00 92.19 224 GLY A O 1
ATOM 1691 N N . ALA A 1 225 ? 3.702 -9.660 11.046 1.00 87.62 225 ALA A N 1
ATOM 1692 C CA . ALA A 1 225 ? 4.023 -9.616 9.618 1.00 87.62 225 ALA A CA 1
ATOM 1693 C C . ALA A 1 225 ? 5.204 -8.683 9.278 1.00 87.62 225 ALA A C 1
ATOM 1695 O O . ALA A 1 225 ? 5.836 -8.853 8.240 1.00 87.62 225 ALA A O 1
ATOM 1696 N N . VAL A 1 226 ? 5.498 -7.689 10.124 1.00 85.25 226 VAL A N 1
ATOM 1697 C CA . VAL A 1 226 ? 6.624 -6.755 9.930 1.00 85.25 226 VAL A CA 1
ATOM 1698 C C . VAL A 1 226 ? 7.933 -7.294 10.514 1.00 85.25 226 VAL A C 1
ATOM 1700 O O . VAL A 1 226 ? 9.002 -6.949 10.026 1.00 85.25 226 VAL A O 1
ATOM 1703 N N . ALA A 1 227 ? 7.869 -8.155 11.532 1.00 72.81 227 ALA A N 1
ATOM 1704 C CA . ALA A 1 227 ? 9.037 -8.651 12.259 1.00 72.81 227 ALA A CA 1
ATOM 1705 C C . ALA A 1 227 ? 9.919 -9.652 11.486 1.00 72.81 227 ALA A C 1
ATOM 1707 O O . ALA A 1 227 ? 10.927 -10.091 12.038 1.00 72.81 227 ALA A O 1
ATOM 1708 N N . GLU A 1 228 ? 9.576 -10.031 10.250 1.00 71.12 228 GLU A N 1
ATOM 1709 C CA . GLU A 1 228 ? 10.415 -10.925 9.447 1.00 71.12 228 GLU A CA 1
ATOM 1710 C C . GLU A 1 228 ? 11.721 -10.209 9.023 1.00 71.12 228 GLU A C 1
ATOM 1712 O O . GLU A 1 228 ? 11.683 -9.279 8.208 1.00 71.12 228 GLU A O 1
ATOM 1717 N N . PRO A 1 229 ? 12.895 -10.602 9.573 1.00 50.88 229 PRO A N 1
ATOM 1718 C CA . PRO A 1 229 ? 14.169 -9.945 9.287 1.00 50.88 229 PRO A CA 1
ATOM 1719 C C . PRO A 1 229 ? 14.533 -10.150 7.814 1.00 50.88 229 PRO A C 1
ATOM 1721 O O . PRO A 1 229 ? 14.674 -11.286 7.364 1.00 50.88 229 PRO A O 1
ATOM 1724 N N . GLY A 1 230 ? 14.680 -9.057 7.064 1.00 57.34 230 GLY A N 1
ATOM 1725 C CA . GLY A 1 230 ? 14.934 -9.084 5.615 1.00 57.34 230 GLY A CA 1
ATOM 1726 C C . GLY A 1 230 ? 13.891 -8.350 4.768 1.00 57.34 230 GLY A C 1
ATOM 1727 O O . GLY A 1 230 ? 14.097 -8.196 3.569 1.00 57.34 230 GLY A O 1
ATOM 1728 N N . ALA A 1 231 ? 12.813 -7.841 5.379 1.00 55.00 231 ALA A N 1
ATOM 1729 C CA . ALA A 1 231 ? 11.892 -6.898 4.733 1.00 55.00 231 ALA A CA 1
ATOM 1730 C C . ALA A 1 231 ? 12.432 -5.448 4.674 1.00 55.00 231 ALA A C 1
ATOM 1732 O O . ALA A 1 231 ? 11.802 -4.576 4.070 1.00 55.00 231 ALA A O 1
ATOM 1733 N N . GLU A 1 232 ? 13.607 -5.184 5.268 1.00 48.22 232 GLU A N 1
ATOM 1734 C CA . GLU A 1 232 ? 14.395 -3.964 5.047 1.00 48.22 232 GLU A CA 1
ATOM 1735 C C . GLU A 1 232 ? 14.811 -3.897 3.571 1.00 48.22 232 GLU A C 1
ATOM 1737 O O . GLU A 1 232 ? 15.843 -4.429 3.171 1.00 48.22 232 GLU A O 1
ATOM 1742 N N . GLY A 1 233 ? 13.987 -3.297 2.716 1.00 57.38 233 GLY A N 1
ATOM 1743 C CA . GLY A 1 233 ? 14.355 -3.202 1.303 1.00 57.38 233 GLY A CA 1
ATOM 1744 C C . GLY A 1 233 ? 13.307 -2.663 0.351 1.00 57.38 233 GLY A C 1
ATOM 1745 O O . GLY A 1 233 ? 13.640 -2.428 -0.808 1.00 57.38 233 GLY A O 1
ATOM 1746 N N . ASN A 1 234 ? 12.067 -2.430 0.791 1.00 69.94 234 ASN A N 1
ATOM 1747 C CA . ASN A 1 234 ? 11.087 -1.859 -0.117 1.00 69.94 234 ASN A CA 1
ATOM 1748 C C . ASN A 1 234 ? 11.263 -0.333 -0.229 1.00 69.94 234 ASN A C 1
ATOM 1750 O O . ASN A 1 234 ? 10.675 0.442 0.520 1.00 69.94 234 ASN A O 1
ATOM 1754 N N . SER A 1 235 ? 12.089 0.092 -1.181 1.00 81.50 235 SER A N 1
ATOM 1755 C CA . SER A 1 235 ? 12.357 1.502 -1.500 1.00 81.50 235 SER A CA 1
ATOM 1756 C C . SER A 1 235 ? 11.089 2.360 -1.671 1.00 81.50 235 SER A C 1
ATOM 1758 O O . SER A 1 235 ? 11.060 3.503 -1.206 1.00 81.50 235 SER A O 1
ATOM 1760 N N . ILE A 1 236 ? 10.001 1.790 -2.217 1.00 84.50 236 ILE A N 1
ATOM 1761 C CA . ILE A 1 236 ? 8.720 2.500 -2.388 1.00 84.50 236 ILE A CA 1
ATOM 1762 C C . ILE A 1 236 ? 8.114 2.914 -1.051 1.00 84.50 236 ILE A C 1
ATOM 1764 O O . ILE A 1 236 ? 7.474 3.954 -0.945 1.00 84.50 236 ILE A O 1
ATOM 1768 N N . VAL A 1 237 ? 8.337 2.120 -0.005 1.00 81.94 237 VAL A N 1
ATOM 1769 C CA . VAL A 1 237 ? 7.773 2.347 1.323 1.00 81.94 237 VAL A CA 1
ATOM 1770 C C . VAL A 1 237 ? 8.426 3.555 1.977 1.00 81.94 237 VAL A C 1
ATOM 1772 O O . VAL A 1 237 ? 7.722 4.415 2.505 1.00 81.94 237 VAL A O 1
ATOM 1775 N N . SER A 1 238 ? 9.757 3.663 1.912 1.00 82.81 238 SER A N 1
ATOM 1776 C CA . SER A 1 238 ? 10.466 4.845 2.413 1.00 82.81 238 SER A CA 1
ATOM 1777 C C . SER A 1 238 ? 10.053 6.109 1.666 1.00 82.81 238 SER A C 1
ATOM 1779 O O . SER A 1 238 ? 9.865 7.157 2.285 1.00 82.81 238 SER A O 1
ATOM 1781 N N . THR A 1 239 ? 9.846 6.007 0.352 1.00 86.56 239 THR A N 1
ATOM 1782 C CA . THR A 1 239 ? 9.379 7.132 -0.454 1.00 86.56 239 THR A CA 1
ATOM 1783 C C . THR A 1 239 ? 7.957 7.534 -0.091 1.00 86.56 239 THR A C 1
ATOM 1785 O O . THR A 1 239 ? 7.713 8.709 0.160 1.00 86.56 239 THR A O 1
ATOM 1788 N N . LEU A 1 240 ? 7.033 6.580 0.016 1.00 87.06 240 LEU A N 1
ATOM 1789 C CA . LEU A 1 240 ? 5.662 6.850 0.445 1.00 87.06 240 LEU A CA 1
ATOM 1790 C C . LEU A 1 240 ? 5.614 7.460 1.847 1.00 87.06 240 LEU A C 1
ATOM 1792 O O . LEU A 1 240 ? 4.844 8.389 2.063 1.00 87.06 240 LEU A O 1
ATOM 1796 N N . ARG A 1 241 ? 6.469 7.010 2.774 1.00 82.94 241 ARG A N 1
ATOM 1797 C CA . ARG A 1 241 ? 6.590 7.612 4.110 1.00 82.94 241 ARG A CA 1
ATOM 1798 C C . ARG A 1 241 ? 7.058 9.069 4.033 1.00 82.94 241 ARG A C 1
ATOM 1800 O O . ARG A 1 241 ? 6.492 9.922 4.711 1.00 82.94 241 ARG A O 1
ATOM 1807 N N . SER A 1 242 ? 8.056 9.360 3.196 1.00 84.62 242 SER A N 1
ATOM 1808 C CA . SER A 1 242 ? 8.539 10.731 2.972 1.00 84.62 242 SER A CA 1
ATOM 1809 C C . SER A 1 242 ? 7.443 11.626 2.381 1.00 84.62 242 SER A C 1
ATOM 1811 O O . SER A 1 242 ? 7.174 12.714 2.892 1.00 84.62 242 SER A O 1
ATOM 1813 N N . LEU A 1 243 ? 6.739 11.124 1.363 1.00 83.50 243 LEU A N 1
ATOM 1814 C CA . LEU A 1 243 ? 5.657 11.836 0.682 1.00 83.50 243 LEU A CA 1
ATOM 1815 C C . LEU A 1 243 ? 4.446 12.063 1.595 1.00 83.50 243 LEU A C 1
ATOM 1817 O O . LEU A 1 243 ? 3.870 13.148 1.589 1.00 83.50 243 LEU A O 1
ATOM 1821 N N . GLU A 1 244 ? 4.081 11.083 2.426 1.00 79.88 244 GLU A N 1
ATOM 1822 C CA . GLU A 1 244 ? 3.013 11.233 3.420 1.00 79.88 244 GLU A CA 1
ATOM 1823 C C . GLU A 1 244 ? 3.384 12.287 4.475 1.00 79.88 244 GLU A C 1
ATOM 1825 O O . GLU A 1 244 ? 2.558 13.140 4.807 1.00 79.88 244 GLU A O 1
ATOM 1830 N N . GLY A 1 245 ? 4.631 12.277 4.959 1.00 75.38 245 GLY A N 1
ATOM 1831 C CA . GLY A 1 245 ? 5.125 13.256 5.932 1.00 75.38 245 GLY A CA 1
ATOM 1832 C C . GLY A 1 245 ? 5.144 14.696 5.402 1.00 75.38 245 GLY A C 1
ATOM 1833 O O . GLY A 1 245 ? 4.888 15.635 6.162 1.00 75.38 245 GLY A O 1
ATOM 1834 N N . GLN A 1 246 ? 5.404 14.877 4.104 1.00 76.19 246 GLN A N 1
ATOM 1835 C CA . GLN A 1 246 ? 5.345 16.183 3.441 1.00 76.19 246 GLN A CA 1
ATOM 1836 C C . GLN A 1 246 ? 3.904 16.622 3.161 1.00 76.19 246 GLN A C 1
ATOM 1838 O O . GLN A 1 246 ? 3.534 17.741 3.509 1.00 76.19 246 GLN A O 1
ATOM 1843 N N . SER A 1 247 ? 3.071 15.732 2.611 1.00 68.56 247 SER A N 1
ATOM 1844 C CA . SER A 1 247 ? 1.671 16.028 2.274 1.00 68.56 247 SER A CA 1
ATOM 1845 C C . SER A 1 247 ? 0.828 16.370 3.505 1.00 68.56 247 SER A C 1
ATOM 1847 O O . SER A 1 247 ? -0.031 17.246 3.446 1.00 68.56 247 SER A O 1
ATOM 1849 N N . ARG A 1 248 ? 1.089 15.725 4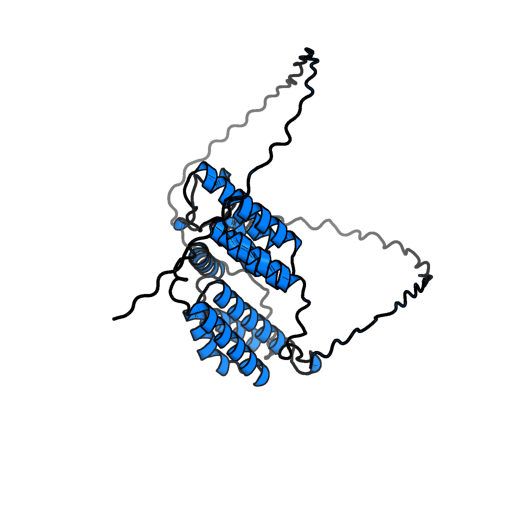.648 1.00 63.19 248 ARG A N 1
ATOM 1850 C CA . ARG A 1 248 ? 0.364 15.991 5.903 1.00 63.19 248 ARG A CA 1
ATOM 1851 C C . ARG A 1 248 ? 0.974 17.115 6.743 1.00 63.19 248 ARG A C 1
ATOM 1853 O O . ARG A 1 248 ? 0.501 17.351 7.856 1.00 63.19 248 ARG A O 1
ATOM 1860 N N . GLY A 1 249 ? 2.002 17.790 6.222 1.00 55.72 249 GLY A N 1
ATOM 1861 C CA . GLY A 1 249 ? 2.681 18.902 6.874 1.00 55.72 249 GLY A CA 1
ATOM 1862 C C . GLY A 1 249 ? 3.182 18.539 8.266 1.00 55.72 249 GLY A C 1
ATOM 1863 O O . GLY A 1 249 ? 2.624 19.031 9.231 1.00 55.72 249 GLY A O 1
ATOM 1864 N N . HIS A 1 250 ? 4.197 17.674 8.383 1.00 45.66 250 HIS A N 1
ATOM 1865 C CA . HIS A 1 250 ? 4.954 17.442 9.631 1.00 45.66 250 HIS A CA 1
ATOM 1866 C C . HIS A 1 250 ? 4.104 17.285 10.909 1.00 45.66 250 HIS A C 1
ATOM 1868 O O . HIS A 1 250 ? 4.514 17.686 11.993 1.00 45.66 250 HIS A O 1
ATOM 1874 N N . ASN A 1 251 ? 2.915 16.701 10.786 1.00 49.41 251 ASN A N 1
ATOM 1875 C CA . ASN A 1 251 ? 2.105 16.342 11.931 1.00 49.41 251 ASN A CA 1
ATOM 1876 C C . ASN A 1 251 ? 2.469 14.906 12.268 1.00 49.41 251 ASN A C 1
ATOM 1878 O O . ASN A 1 251 ? 2.126 13.968 11.543 1.00 49.41 251 ASN A O 1
ATOM 1882 N N . ASP A 1 252 ? 3.219 14.760 13.351 1.00 57.62 252 ASP A N 1
ATOM 1883 C CA . ASP A 1 252 ? 3.559 13.478 13.934 1.00 57.62 252 ASP A CA 1
ATOM 1884 C C . ASP A 1 252 ? 2.262 12.659 14.136 1.00 57.62 252 ASP A C 1
ATOM 1886 O O . ASP A 1 252 ? 1.178 13.238 14.226 1.00 57.62 252 ASP A O 1
ATOM 1890 N N . ALA A 1 253 ? 2.287 11.323 14.228 1.00 54.47 253 ALA A N 1
ATOM 1891 C CA . ALA A 1 253 ? 1.028 10.581 14.451 1.00 54.47 253 ALA A CA 1
ATOM 1892 C C . ALA A 1 253 ? 0.282 11.112 15.696 1.00 54.47 253 ALA A C 1
ATOM 1894 O O . ALA A 1 253 ? -0.939 11.203 15.708 1.00 54.47 253 ALA A O 1
ATOM 1895 N N . ALA A 1 254 ? 1.033 11.605 16.686 1.00 54.81 254 ALA A N 1
ATOM 1896 C CA . ALA A 1 254 ? 0.506 12.320 17.840 1.00 54.81 254 ALA A CA 1
ATOM 1897 C C . ALA A 1 254 ? -0.229 13.625 17.478 1.00 54.81 254 ALA A C 1
ATOM 1899 O O . ALA A 1 254 ? -1.201 13.954 18.142 1.00 54.81 254 ALA A O 1
ATOM 1900 N N . ASP A 1 255 ? 0.182 14.356 16.444 1.00 62.41 255 ASP A N 1
ATOM 1901 C CA . ASP A 1 255 ? -0.459 15.583 15.963 1.00 62.41 255 ASP A CA 1
ATOM 1902 C C . ASP A 1 255 ? -1.698 15.311 15.119 1.00 62.41 255 ASP A C 1
ATOM 1904 O O . ASP A 1 255 ? -2.684 16.020 15.279 1.00 62.41 255 ASP A O 1
ATOM 1908 N N . ILE A 1 256 ? -1.708 14.263 14.288 1.00 59.25 256 ILE A N 1
ATOM 1909 C CA . ILE A 1 256 ? -2.938 13.813 13.612 1.00 59.25 256 ILE A CA 1
ATOM 1910 C C . ILE A 1 256 ? -3.951 13.371 14.666 1.00 59.25 256 ILE A C 1
ATOM 1912 O O . ILE A 1 256 ? -5.105 13.796 14.647 1.00 59.25 256 ILE A O 1
ATOM 1916 N N . LEU A 1 257 ? -3.508 12.576 15.638 1.00 59.03 257 LEU A N 1
ATOM 1917 C CA . LEU A 1 257 ? -4.350 12.135 16.739 1.00 59.03 257 LEU A CA 1
ATOM 1918 C C . LEU A 1 257 ? -4.786 13.326 17.602 1.00 59.03 257 LEU A C 1
ATOM 1920 O O . LEU A 1 257 ? -5.967 13.431 17.914 1.00 59.03 257 LEU A O 1
ATOM 1924 N N . ASN A 1 258 ? -3.906 14.285 17.899 1.00 59.50 258 ASN A N 1
ATOM 1925 C CA . ASN A 1 258 ? -4.251 15.526 18.602 1.00 59.50 258 ASN A CA 1
ATOM 1926 C C . ASN A 1 258 ? -5.202 16.419 17.796 1.00 59.50 258 ASN A C 1
ATOM 1928 O O . ASN A 1 258 ? -6.057 17.070 18.390 1.00 59.50 258 ASN A O 1
ATOM 1932 N N . ALA A 1 259 ? -5.067 16.485 16.473 1.00 62.38 259 ALA A N 1
ATOM 1933 C CA . ALA A 1 259 ? -5.958 17.232 15.592 1.00 62.38 259 ALA A CA 1
ATOM 1934 C C . ALA A 1 259 ? -7.343 16.586 15.567 1.00 62.38 259 ALA A C 1
ATOM 1936 O O . ALA A 1 259 ? -8.343 17.292 15.658 1.00 62.38 259 ALA A O 1
ATOM 1937 N N . ILE A 1 260 ? -7.407 15.254 15.563 1.00 57.03 260 ILE A N 1
ATOM 1938 C CA . ILE A 1 260 ? -8.652 14.512 15.749 1.00 57.03 260 ILE A CA 1
ATOM 1939 C C . ILE A 1 260 ? -9.228 14.783 17.154 1.00 57.03 260 ILE A C 1
ATOM 1941 O O . ILE A 1 260 ? -10.402 15.125 17.267 1.00 57.03 260 ILE A O 1
ATOM 1945 N N . PHE A 1 261 ? -8.422 14.740 18.223 1.00 56.94 261 PHE A N 1
ATOM 1946 C CA . PHE A 1 261 ? -8.865 15.063 19.590 1.00 56.94 261 PHE A CA 1
ATOM 1947 C C . PHE A 1 261 ? -9.419 16.492 19.707 1.00 56.94 261 PHE A C 1
ATOM 1949 O O . PHE A 1 261 ? -10.471 16.702 20.313 1.00 56.94 261 PHE A O 1
ATOM 1956 N N . LYS A 1 262 ? -8.733 17.482 19.123 1.00 59.66 262 LYS A N 1
ATOM 1957 C CA . LYS A 1 262 ? -9.142 18.896 19.153 1.00 59.66 262 LYS A CA 1
ATOM 1958 C C . LYS A 1 262 ? -10.338 19.171 18.239 1.00 59.66 262 LYS A C 1
ATOM 1960 O O . LYS A 1 262 ? -11.204 19.960 18.605 1.00 59.66 262 LYS A O 1
ATOM 1965 N N . GLY A 1 263 ? -10.407 18.511 17.085 1.00 54.50 263 GLY A N 1
ATOM 1966 C CA . GLY A 1 263 ? -11.515 18.623 16.138 1.00 54.50 263 GLY A CA 1
ATOM 1967 C C . GLY A 1 263 ? -12.810 18.034 16.693 1.00 54.50 263 GLY A C 1
ATOM 1968 O O . GLY A 1 263 ? -13.836 18.706 16.686 1.00 54.50 263 GLY A O 1
ATOM 1969 N N . VAL A 1 264 ? -12.756 16.828 17.264 1.00 49.16 264 VAL A N 1
ATOM 1970 C CA . VAL A 1 264 ? -13.932 16.166 17.857 1.00 49.16 264 VAL A CA 1
ATOM 1971 C C . VAL A 1 264 ? -14.366 16.865 19.153 1.00 49.16 264 VAL A C 1
ATOM 1973 O O . VAL A 1 264 ? -15.559 17.054 19.383 1.00 49.16 264 VAL A O 1
ATOM 1976 N N . GLY A 1 265 ? -13.424 17.359 19.968 1.00 48.03 265 GLY A N 1
ATOM 1977 C CA . GLY A 1 265 ? -13.744 18.137 21.173 1.00 48.03 265 GLY A CA 1
ATOM 1978 C C . GLY A 1 265 ? -14.553 19.414 20.897 1.00 48.03 265 GLY A C 1
ATOM 1979 O O . GLY A 1 265 ? -15.442 19.754 21.684 1.00 48.03 265 GLY A O 1
ATOM 1980 N N . ASN A 1 266 ? -14.297 20.072 19.760 1.00 45.78 266 ASN A N 1
ATOM 1981 C CA . ASN A 1 266 ? -15.014 21.275 19.319 1.00 45.78 266 ASN A CA 1
ATOM 1982 C C . ASN A 1 266 ? -16.386 20.983 18.683 1.00 45.78 266 ASN A C 1
ATOM 1984 O O . ASN A 1 266 ? -17.223 21.877 18.635 1.00 45.78 266 ASN A O 1
ATOM 1988 N N . VAL A 1 267 ? -16.644 19.756 18.218 1.00 44.72 267 VAL A N 1
ATOM 1989 C CA . VAL A 1 267 ? -17.975 19.344 17.727 1.00 44.72 267 VAL A CA 1
ATOM 1990 C C . VAL A 1 267 ? -18.901 18.978 18.895 1.00 44.72 267 VAL A C 1
ATOM 1992 O O . VAL A 1 267 ? -20.095 19.269 18.855 1.00 44.72 267 VAL A O 1
ATOM 1995 N N . VAL A 1 268 ? -18.353 18.403 19.972 1.00 43.12 268 VAL A N 1
ATOM 1996 C CA . VAL A 1 268 ? -19.126 17.960 21.150 1.00 43.12 268 VAL A CA 1
ATOM 1997 C C . VAL A 1 268 ? -19.511 19.119 22.083 1.00 43.12 268 VAL A C 1
ATOM 1999 O O . VAL A 1 268 ? -20.569 19.081 22.712 1.00 43.12 268 VAL A O 1
ATOM 2002 N N . HIS A 1 269 ? -18.711 20.185 22.156 1.00 43.22 269 HIS A N 1
ATOM 2003 C CA . HIS A 1 269 ? -19.116 21.429 22.815 1.00 43.22 269 HIS A CA 1
ATOM 2004 C C . HIS A 1 269 ? -19.644 22.378 21.751 1.00 43.22 269 HIS A C 1
ATOM 2006 O O . HIS A 1 269 ? -18.842 22.990 21.062 1.00 43.22 269 HIS A O 1
ATOM 2012 N N . GLY A 1 270 ? -20.969 22.509 21.624 1.00 39.50 270 GLY A N 1
ATOM 2013 C CA . GLY A 1 270 ? -21.673 23.351 20.643 1.00 39.50 270 GLY A CA 1
ATOM 2014 C C . GLY A 1 270 ? -21.395 24.864 20.704 1.00 39.50 270 GLY A C 1
ATOM 2015 O O . GLY A 1 270 ? -22.317 25.669 20.607 1.00 39.50 270 GLY A O 1
ATOM 2016 N N . GLN A 1 271 ? -20.140 25.282 20.849 1.00 40.66 271 GLN A N 1
ATOM 2017 C CA . GLN A 1 271 ? -19.665 26.594 20.458 1.00 40.66 271 GLN A CA 1
ATOM 2018 C C . GLN A 1 271 ? -19.551 26.612 18.938 1.00 40.66 271 GLN A C 1
ATOM 2020 O O . GLN A 1 271 ? -18.504 26.355 18.348 1.00 40.66 271 GLN A O 1
ATOM 2025 N N . SER A 1 272 ? -20.672 26.951 18.309 1.00 38.25 272 SER A N 1
ATOM 2026 C CA . SER A 1 272 ? -20.748 27.398 16.927 1.00 38.25 272 SER A CA 1
ATOM 2027 C C . SER A 1 272 ? -19.931 28.684 16.752 1.00 38.25 272 SER A C 1
ATOM 2029 O O . SER A 1 272 ? -20.474 29.786 16.678 1.00 38.25 272 SER A O 1
ATOM 2031 N N . HIS A 1 273 ? -18.611 28.567 16.700 1.00 36.97 273 HIS A N 1
ATOM 2032 C CA . HIS A 1 273 ? -17.803 29.555 16.014 1.00 36.97 273 HIS A CA 1
ATOM 2033 C C . HIS A 1 273 ? -17.851 29.184 14.536 1.00 36.97 273 HIS A C 1
ATOM 2035 O O . HIS A 1 273 ? -17.452 28.087 14.155 1.00 36.97 273 HIS A O 1
ATOM 2041 N N . HIS A 1 274 ? -18.389 30.084 13.711 1.00 35.69 274 HIS A N 1
ATOM 2042 C CA . HIS A 1 274 ? -18.208 30.075 12.263 1.00 35.69 274 HIS A CA 1
ATOM 2043 C C . HIS A 1 274 ? -16.707 30.097 11.944 1.00 35.69 274 HIS A C 1
ATOM 2045 O O . HIS A 1 274 ? -16.129 31.143 11.669 1.00 35.69 274 HIS A O 1
ATOM 2051 N N . SER A 1 275 ? -16.064 28.939 12.003 1.00 40.19 275 SER A N 1
ATOM 2052 C CA . SER A 1 275 ? -14.802 28.694 11.339 1.00 40.19 275 SER A CA 1
ATOM 2053 C C . SER A 1 275 ? -15.180 27.959 10.069 1.00 40.19 275 SER A C 1
ATOM 2055 O O . SER A 1 275 ? -15.357 26.742 10.060 1.00 40.19 275 SER A O 1
ATOM 2057 N N . GLY A 1 276 ? -15.390 28.728 9.000 1.00 34.81 276 GLY A N 1
ATOM 2058 C CA . GLY A 1 276 ? -15.293 28.160 7.665 1.00 34.81 276 GLY A CA 1
ATOM 2059 C C . GLY A 1 276 ? -13.973 27.400 7.583 1.00 34.81 276 GLY A C 1
ATOM 2060 O O . GLY A 1 276 ? -12.980 27.820 8.183 1.00 34.81 276 GLY A O 1
ATOM 2061 N N . TYR A 1 277 ? -13.986 26.261 6.899 1.00 35.69 277 TYR A N 1
ATOM 2062 C CA . TYR A 1 277 ? -12.780 25.554 6.492 1.00 35.69 277 TYR A CA 1
ATOM 2063 C C . TYR A 1 277 ? -11.950 26.506 5.616 1.00 35.69 277 TYR A C 1
ATOM 2065 O O . TYR A 1 277 ? -12.092 26.550 4.400 1.00 35.69 277 TYR A O 1
ATOM 2073 N N . GLY A 1 278 ? -11.166 27.359 6.271 1.00 34.91 278 GLY A N 1
ATOM 2074 C CA . GLY A 1 278 ? -10.218 28.274 5.672 1.00 34.91 278 GLY A CA 1
ATOM 2075 C C . GLY A 1 278 ? -8.909 27.530 5.514 1.00 34.91 278 GLY A C 1
ATOM 2076 O O . GLY A 1 278 ? -8.329 27.083 6.506 1.00 34.91 278 GLY A O 1
ATOM 2077 N N . GLY A 1 279 ? -8.471 27.393 4.264 1.00 35.09 279 GLY A N 1
ATOM 2078 C CA . GLY A 1 279 ? -7.117 26.982 3.938 1.00 35.09 279 GLY A CA 1
ATOM 2079 C C . GLY A 1 279 ? -6.128 27.798 4.762 1.00 35.09 279 GLY A C 1
ATOM 2080 O O . GLY A 1 279 ? -6.194 29.029 4.810 1.00 35.09 279 GLY A O 1
ATOM 2081 N N . GLY A 1 280 ? -5.244 27.096 5.466 1.00 30.55 280 GLY A N 1
ATOM 2082 C CA . GLY A 1 280 ? -4.135 27.718 6.162 1.00 30.55 280 GLY A CA 1
ATOM 2083 C C . GLY A 1 280 ? -3.264 28.434 5.139 1.00 30.55 280 GLY A C 1
ATOM 2084 O O . GLY A 1 280 ? -2.534 27.799 4.386 1.00 30.55 280 GLY A O 1
ATOM 2085 N N . HIS A 1 281 ? -3.349 29.762 5.104 1.00 31.31 281 HIS A N 1
ATOM 2086 C CA . HIS A 1 281 ? -2.370 30.595 4.426 1.00 31.31 281 HIS A CA 1
ATOM 2087 C C . HIS A 1 281 ? -1.017 30.407 5.114 1.00 31.31 281 HIS A C 1
ATOM 2089 O O . HIS A 1 281 ? -0.721 31.034 6.133 1.00 31.31 281 HIS A O 1
ATOM 2095 N N . TYR A 1 282 ? -0.176 29.553 4.541 1.00 31.70 282 TYR A N 1
ATOM 2096 C CA . TYR A 1 282 ? 1.246 29.553 4.835 1.00 31.70 282 TYR A CA 1
ATOM 2097 C C . TYR A 1 282 ? 1.866 30.767 4.138 1.00 31.70 282 TYR A C 1
ATOM 2099 O O . TYR A 1 282 ? 2.082 30.781 2.927 1.00 31.70 282 TYR A O 1
ATOM 2107 N N . HIS A 1 283 ? 2.139 31.824 4.904 1.00 30.11 283 HIS A N 1
ATOM 2108 C CA . HIS A 1 283 ? 3.077 32.861 4.485 1.00 30.11 283 HIS A CA 1
ATOM 2109 C C . HIS A 1 283 ? 4.482 32.263 4.473 1.00 30.11 283 HIS A C 1
ATOM 2111 O O . HIS A 1 283 ? 5.173 32.231 5.489 1.00 30.11 283 HIS A O 1
ATOM 2117 N N . ASN A 1 284 ? 4.893 31.772 3.307 1.00 31.73 284 ASN A N 1
ATOM 2118 C CA . ASN A 1 284 ? 6.275 31.405 3.065 1.00 31.73 284 ASN A CA 1
ATOM 2119 C C . ASN A 1 284 ? 7.047 32.683 2.706 1.00 31.73 284 ASN A C 1
ATOM 2121 O O . ASN A 1 284 ? 6.855 33.274 1.641 1.00 31.73 284 ASN A O 1
ATOM 2125 N N . HIS A 1 285 ? 7.877 33.154 3.636 1.00 32.91 285 HIS A N 1
ATOM 2126 C CA . HIS A 1 285 ? 8.806 34.255 3.408 1.00 32.91 285 HIS A CA 1
ATOM 2127 C C . HIS A 1 285 ? 9.903 33.803 2.436 1.00 32.91 285 HIS A C 1
ATOM 2129 O O . HIS A 1 285 ? 10.937 33.295 2.863 1.00 32.91 285 HIS A O 1
ATOM 2135 N N . TYR A 1 286 ? 9.707 34.034 1.137 1.00 34.34 286 TYR A N 1
ATOM 2136 C CA . TYR A 1 286 ? 10.806 34.004 0.176 1.00 34.34 286 TYR A CA 1
ATOM 2137 C C . TYR A 1 286 ? 11.309 35.411 -0.130 1.00 34.34 286 TYR A C 1
ATOM 2139 O O . TYR A 1 286 ? 10.559 36.331 -0.458 1.00 34.34 286 TYR A O 1
ATOM 2147 N N . ASN A 1 287 ? 12.625 35.537 0.024 1.00 38.41 287 ASN A N 1
ATOM 2148 C CA . ASN A 1 287 ? 13.443 36.694 -0.282 1.00 38.41 287 ASN A CA 1
ATOM 2149 C C . ASN A 1 287 ? 13.102 37.302 -1.645 1.00 38.41 287 ASN A C 1
A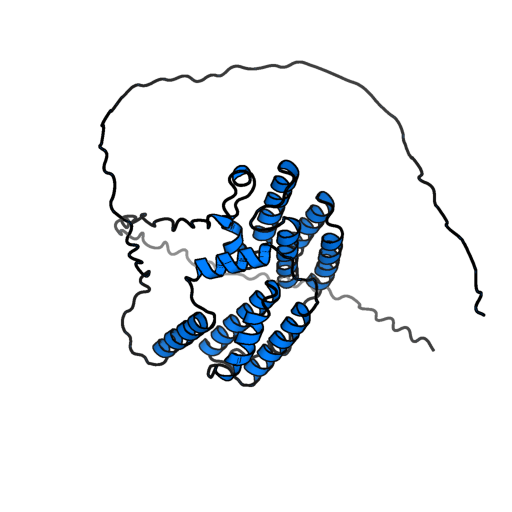TOM 2151 O O . ASN A 1 287 ? 13.322 36.706 -2.697 1.00 38.41 287 ASN A O 1
ATOM 2155 N N . SER A 1 288 ? 12.667 38.557 -1.593 1.00 36.12 288 SER A N 1
ATOM 2156 C CA . SER A 1 288 ? 12.675 39.490 -2.710 1.00 36.12 288 SER A CA 1
ATOM 2157 C C . SER A 1 288 ? 14.116 39.735 -3.173 1.00 36.12 288 SER A C 1
ATOM 2159 O O . SER A 1 288 ? 14.828 40.550 -2.588 1.00 36.12 288 SER A O 1
ATOM 2161 N N . HIS A 1 289 ? 14.524 39.093 -4.266 1.00 37.16 289 HIS A N 1
ATOM 2162 C CA . HIS A 1 289 ? 15.632 39.560 -5.093 1.00 37.16 289 HIS A CA 1
ATOM 2163 C C . HIS A 1 289 ? 15.304 39.406 -6.580 1.00 37.16 289 HIS A C 1
ATOM 2165 O O . HIS A 1 289 ? 14.973 38.322 -7.042 1.00 37.16 289 HIS A O 1
ATOM 2171 N N . GLY A 1 290 ? 15.494 40.501 -7.323 1.00 35.28 290 GLY A N 1
ATOM 2172 C CA . GLY A 1 290 ? 15.797 40.453 -8.754 1.00 35.28 290 GLY A CA 1
ATOM 2173 C C . GLY A 1 290 ? 14.657 40.835 -9.688 1.00 35.28 290 GLY A C 1
ATOM 2174 O O . GLY A 1 290 ? 14.146 40.000 -10.423 1.00 35.28 290 GLY A O 1
ATOM 2175 N N . GLY A 1 291 ? 14.308 42.121 -9.717 1.00 43.22 291 GLY A N 1
ATOM 2176 C CA . GLY A 1 291 ? 13.540 42.684 -10.820 1.00 43.22 291 GLY A CA 1
ATOM 2177 C C . GLY A 1 291 ? 14.385 42.819 -12.088 1.00 43.22 291 GLY A C 1
ATOM 2178 O O . GLY A 1 291 ? 15.447 43.425 -12.044 1.00 43.22 291 GLY A O 1
ATOM 2179 N N . TYR A 1 292 ? 13.854 42.328 -13.205 1.00 38.50 292 TYR A N 1
ATOM 2180 C CA . TYR A 1 292 ? 14.033 42.834 -14.572 1.00 38.50 292 TYR A CA 1
ATOM 2181 C C . TYR A 1 292 ? 12.707 42.486 -15.270 1.00 38.50 292 TYR A C 1
ATOM 2183 O O . TYR A 1 292 ? 12.316 41.329 -15.306 1.00 38.50 292 TYR A O 1
ATOM 2191 N N . GLY A 1 293 ? 11.856 43.427 -15.663 1.00 37.28 293 GLY A N 1
ATOM 2192 C CA . GLY A 1 293 ? 12.154 44.516 -16.582 1.00 37.28 293 GLY A CA 1
ATOM 2193 C C . GLY A 1 293 ? 11.452 44.178 -17.896 1.00 37.28 293 GLY A C 1
ATOM 2194 O O . GLY A 1 293 ? 11.989 43.438 -18.710 1.00 37.28 293 GLY A O 1
ATOM 2195 N N . GLY A 1 294 ? 10.211 44.648 -18.036 1.00 39.53 294 GLY A N 1
ATOM 2196 C CA . GLY A 1 294 ? 9.332 44.337 -19.158 1.00 39.53 294 GLY A CA 1
ATOM 2197 C C . GLY A 1 294 ? 9.822 44.861 -20.509 1.00 39.53 294 GLY A C 1
ATOM 2198 O O . GLY A 1 294 ? 10.538 45.856 -20.600 1.00 39.53 294 GLY A O 1
ATOM 2199 N N . GLY A 1 295 ? 9.358 44.200 -21.567 1.00 37.75 295 GLY A N 1
ATOM 2200 C CA . GLY A 1 295 ? 9.528 44.618 -22.951 1.00 37.75 295 GLY A CA 1
ATOM 2201 C C . GLY A 1 295 ? 8.339 44.152 -23.780 1.00 37.75 295 GLY A C 1
ATOM 2202 O O . GLY A 1 295 ? 8.250 42.992 -24.160 1.00 37.75 295 GLY A O 1
ATOM 2203 N N . TYR A 1 296 ? 7.415 45.076 -24.019 1.00 41.03 296 TYR A N 1
ATOM 2204 C CA . TYR A 1 296 ? 6.285 44.952 -24.930 1.00 41.03 296 TYR A CA 1
ATOM 2205 C C . TYR A 1 296 ? 6.772 44.770 -26.373 1.00 41.03 296 TYR A C 1
ATOM 2207 O O . TYR A 1 296 ? 7.709 45.442 -26.801 1.00 41.03 296 TYR A O 1
ATOM 2215 N N . GLY A 1 297 ? 6.084 43.935 -27.150 1.00 40.66 297 GLY A N 1
ATOM 2216 C CA . GLY A 1 297 ? 6.342 43.791 -28.580 1.00 40.66 297 GLY A CA 1
ATOM 2217 C C . GLY A 1 297 ? 5.215 43.053 -29.285 1.00 40.66 297 GLY A C 1
ATOM 2218 O O . GLY A 1 297 ? 5.318 41.860 -29.542 1.00 40.66 297 GLY A O 1
ATOM 2219 N N . GLY A 1 298 ? 4.125 43.768 -29.570 1.00 43.34 298 GLY A N 1
ATOM 2220 C CA . GLY A 1 298 ? 3.065 43.290 -30.450 1.00 43.34 298 GLY A CA 1
ATOM 2221 C C . GLY A 1 298 ? 3.568 43.082 -31.882 1.00 43.34 298 GLY A C 1
ATOM 2222 O O . GLY A 1 298 ? 4.403 43.835 -32.376 1.00 43.34 298 GLY A O 1
ATOM 2223 N N . GLY A 1 299 ? 3.021 42.071 -32.555 1.00 37.19 299 GLY A N 1
ATOM 2224 C CA . GLY A 1 299 ? 3.326 41.751 -33.945 1.00 37.19 299 GLY A CA 1
ATOM 2225 C C . GLY A 1 299 ? 2.198 40.947 -34.574 1.00 37.19 299 GLY A C 1
ATOM 2226 O O . GLY A 1 299 ? 2.174 39.725 -34.502 1.00 37.19 299 GLY A O 1
ATOM 2227 N N . TYR A 1 300 ? 1.255 41.664 -35.177 1.00 42.38 300 TYR A N 1
ATOM 2228 C CA . TYR A 1 300 ? 0.263 41.160 -36.121 1.00 42.38 300 TYR A CA 1
ATOM 2229 C C . TYR A 1 300 ? 0.955 40.503 -37.325 1.00 42.38 300 TYR A C 1
ATOM 2231 O O . TYR A 1 300 ? 1.949 41.035 -37.816 1.00 42.38 300 TYR A O 1
ATOM 2239 N N . GLY A 1 301 ? 0.386 39.438 -37.894 1.00 36.81 301 GLY A N 1
ATOM 2240 C CA . GLY A 1 301 ? 0.769 39.015 -39.245 1.00 36.81 301 GLY A CA 1
ATOM 2241 C C . GLY A 1 301 ? 0.353 37.598 -39.600 1.00 36.81 301 GLY A C 1
ATOM 2242 O O . GLY A 1 301 ? 0.882 36.642 -39.053 1.00 36.81 301 GLY A O 1
ATOM 2243 N N . GLY A 1 302 ? -0.603 37.481 -40.522 1.00 37.28 302 GLY A N 1
ATOM 2244 C CA . GLY A 1 302 ? -1.197 36.226 -40.973 1.00 37.28 302 GLY A CA 1
ATOM 2245 C C . GLY A 1 302 ? -0.273 35.274 -41.736 1.00 37.28 302 GLY A C 1
ATOM 2246 O O . GLY A 1 302 ? 0.859 35.593 -42.087 1.00 37.28 302 GLY A O 1
ATOM 2247 N N . GLY A 1 303 ? -0.812 34.098 -42.061 1.00 36.38 303 GLY A N 1
ATOM 2248 C CA . GLY A 1 303 ? -0.104 33.145 -42.908 1.00 36.38 303 GLY A CA 1
ATOM 2249 C C . GLY A 1 303 ? -0.758 31.776 -42.998 1.00 36.38 303 GLY A C 1
ATOM 2250 O O . GLY A 1 303 ? -0.296 30.823 -42.388 1.00 36.38 303 GLY A O 1
ATOM 2251 N N . TYR A 1 304 ? -1.811 31.677 -43.805 1.00 41.41 304 TYR A N 1
ATOM 2252 C CA . TYR A 1 304 ? -2.287 30.428 -44.401 1.00 41.41 304 TYR A CA 1
ATOM 2253 C C . TYR A 1 304 ? -1.129 29.603 -44.993 1.00 41.41 304 TYR A C 1
ATOM 2255 O O . TYR A 1 304 ? -0.441 30.113 -45.877 1.00 41.41 304 TYR A O 1
ATOM 2263 N N . ARG A 1 305 ? -1.008 28.315 -44.632 1.00 42.06 305 ARG A N 1
ATOM 2264 C CA . ARG A 1 305 ? -0.594 27.227 -45.547 1.00 42.06 305 ARG A CA 1
ATOM 2265 C C . ARG A 1 305 ? -1.123 25.861 -45.075 1.00 42.06 305 ARG A C 1
ATOM 2267 O O . ARG A 1 305 ? -0.631 25.347 -44.074 1.00 42.06 305 ARG A O 1
ATOM 2274 N N . PRO A 1 306 ? -2.046 25.224 -45.816 1.00 51.09 306 PRO A N 1
ATOM 2275 C CA . PRO A 1 306 ? -2.302 23.796 -45.703 1.00 51.09 306 PRO A CA 1
ATOM 2276 C C . PRO A 1 306 ? -1.336 23.043 -46.629 1.00 51.09 306 PRO A C 1
ATOM 2278 O O . PRO A 1 306 ? -1.383 23.208 -47.848 1.00 51.09 306 PRO A O 1
ATOM 2281 N N . TYR A 1 307 ? -0.462 22.204 -46.074 1.00 45.47 307 TYR A N 1
ATOM 2282 C CA . TYR A 1 307 ? 0.252 21.204 -46.869 1.00 45.47 307 TYR A CA 1
ATOM 2283 C C . TYR A 1 307 ? -0.540 19.901 -46.859 1.00 45.47 307 TYR A C 1
ATOM 2285 O O . TYR A 1 307 ? -0.422 19.074 -45.960 1.00 45.47 307 TYR A O 1
ATOM 2293 N N . GLY A 1 308 ? -1.361 19.745 -47.894 1.00 40.84 308 GLY A N 1
ATOM 2294 C CA . GLY A 1 308 ? -1.708 18.437 -48.423 1.00 40.84 308 GLY A CA 1
ATOM 2295 C C . GLY A 1 308 ? -0.605 17.922 -49.351 1.00 40.84 308 GLY A C 1
ATOM 2296 O O . GLY A 1 308 ? 0.145 18.703 -49.937 1.00 40.84 308 GLY A O 1
ATOM 2297 N N . GLY A 1 309 ? -0.561 16.602 -49.526 1.00 37.59 309 GLY A N 1
ATOM 2298 C CA . GLY A 1 309 ? 0.107 15.958 -50.657 1.00 37.59 309 GLY A CA 1
ATOM 2299 C C . GLY A 1 309 ? 1.157 14.928 -50.258 1.00 37.59 309 GLY A C 1
ATOM 2300 O O . GLY A 1 309 ? 2.292 15.273 -49.953 1.00 37.59 309 GLY A O 1
ATOM 2301 N N . GLY A 1 310 ? 0.790 13.646 -50.331 1.00 40.38 310 GLY A N 1
ATOM 2302 C CA . GLY A 1 310 ? 1.736 12.551 -50.127 1.00 40.38 310 GLY A CA 1
ATOM 2303 C C . GLY A 1 310 ? 1.168 11.149 -50.323 1.00 40.38 310 GLY A C 1
ATOM 2304 O O . GLY A 1 310 ? 1.468 10.261 -49.537 1.00 40.38 310 GLY A O 1
ATOM 2305 N N . TYR A 1 311 ? 0.344 10.940 -51.353 1.00 39.19 311 TYR A N 1
ATOM 2306 C CA . TYR A 1 311 ? -0.011 9.606 -51.845 1.00 39.19 311 TYR A CA 1
ATOM 2307 C C . TYR A 1 311 ? 1.262 8.829 -52.235 1.00 39.19 311 TYR A C 1
ATOM 2309 O O . TYR A 1 311 ? 2.027 9.279 -53.089 1.00 39.19 311 TYR A O 1
ATOM 2317 N N . ARG A 1 312 ? 1.447 7.625 -51.684 1.00 44.22 312 ARG A N 1
ATOM 2318 C CA . ARG A 1 312 ? 2.236 6.552 -52.310 1.00 44.22 312 ARG A CA 1
ATOM 2319 C C . ARG A 1 312 ? 1.458 5.234 -52.241 1.00 44.22 312 ARG A C 1
ATOM 2321 O O . ARG A 1 312 ? 1.427 4.614 -51.183 1.00 44.22 312 ARG A O 1
ATOM 2328 N N . PRO A 1 313 ? 0.858 4.786 -53.357 1.00 57.75 313 PRO A N 1
ATOM 2329 C CA . PRO A 1 313 ? 0.398 3.420 -53.535 1.00 57.75 313 PRO A CA 1
ATOM 2330 C C . PRO A 1 313 ? 1.418 2.648 -54.385 1.00 57.75 313 PRO A C 1
ATOM 2332 O O . PRO A 1 313 ? 1.619 2.976 -55.545 1.00 57.75 313 PRO A O 1
ATOM 2335 N N . TYR A 1 314 ? 2.062 1.632 -53.819 1.00 47.56 314 TYR A N 1
ATOM 2336 C CA . TYR A 1 314 ? 2.734 0.538 -54.541 1.00 47.56 314 TYR A CA 1
ATOM 2337 C C . TYR A 1 314 ? 2.756 -0.631 -53.548 1.00 47.56 314 TYR A C 1
ATOM 2339 O O . TYR A 1 314 ? 3.303 -0.498 -52.461 1.00 47.56 314 TYR A O 1
ATOM 2347 N N . GLY A 1 315 ? 1.964 -1.684 -53.756 1.00 41.25 315 GLY A N 1
ATOM 2348 C CA . GLY A 1 315 ? 2.262 -2.746 -54.722 1.00 41.25 315 GLY A CA 1
ATOM 2349 C C . GLY A 1 315 ? 3.063 -3.807 -53.963 1.00 41.25 315 GLY A C 1
ATOM 2350 O O . GLY A 1 315 ? 4.208 -3.574 -53.618 1.00 41.25 315 GLY A O 1
ATOM 2351 N N . GLY A 1 316 ? 2.446 -4.885 -53.488 1.00 39.41 316 GLY A N 1
ATOM 2352 C CA . GLY A 1 316 ? 2.162 -6.058 -54.309 1.00 39.41 316 GLY A CA 1
ATOM 2353 C C . GLY A 1 316 ? 3.187 -7.140 -53.956 1.00 39.41 316 GLY A C 1
ATOM 2354 O O . GLY A 1 316 ? 4.367 -6.985 -54.239 1.00 39.41 316 GLY A O 1
ATOM 2355 N N . GLY A 1 317 ? 2.745 -8.215 -53.306 1.00 42.09 317 GLY A N 1
ATOM 2356 C CA . GLY A 1 317 ? 3.629 -9.289 -52.858 1.00 42.09 317 GLY A CA 1
ATOM 2357 C C . GLY A 1 317 ? 2.835 -10.501 -52.398 1.00 42.09 317 GLY A C 1
ATOM 2358 O O . GLY A 1 317 ? 2.622 -10.702 -51.210 1.00 42.09 317 GLY A O 1
ATOM 2359 N N . TYR A 1 318 ? 2.359 -11.269 -53.371 1.00 46.91 318 TYR A N 1
ATOM 2360 C CA . TYR A 1 318 ? 1.779 -12.592 -53.194 1.00 46.91 318 TYR A CA 1
ATOM 2361 C C . TYR A 1 318 ? 2.892 -13.607 -52.893 1.00 46.91 318 TYR A C 1
ATOM 2363 O O . TYR A 1 318 ? 3.931 -13.595 -53.548 1.00 46.91 318 TYR A O 1
ATOM 2371 N N . GLY A 1 319 ? 2.639 -14.515 -51.954 1.00 46.19 319 GLY A N 1
ATOM 2372 C CA . GLY A 1 319 ? 3.457 -15.696 -51.658 1.00 46.19 319 GLY A CA 1
ATOM 2373 C C . GLY A 1 319 ? 3.130 -16.156 -50.237 1.00 46.19 319 GLY A C 1
ATOM 2374 O O . GLY A 1 319 ? 3.459 -15.467 -49.287 1.00 46.19 319 GLY A O 1
ATOM 2375 N N . GLY A 1 320 ? 2.352 -17.210 -49.995 1.00 45.19 320 GLY A N 1
ATOM 2376 C CA . GLY A 1 320 ? 2.533 -18.547 -50.552 1.00 45.19 320 GLY A CA 1
ATOM 2377 C C . GLY A 1 320 ? 3.596 -19.260 -49.715 1.00 45.19 320 GLY A C 1
ATOM 2378 O O . GLY A 1 320 ? 4.775 -19.147 -50.017 1.00 45.19 320 GLY A O 1
ATOM 2379 N N . GLY A 1 321 ? 3.187 -19.946 -48.645 1.00 45.62 321 GLY A N 1
ATOM 2380 C CA . GLY A 1 321 ? 4.117 -20.583 -47.711 1.00 45.62 321 GLY A CA 1
ATOM 2381 C C . GLY A 1 321 ? 3.416 -21.506 -46.721 1.00 45.62 321 GLY A C 1
ATOM 2382 O O . GLY A 1 321 ? 3.174 -21.144 -45.578 1.00 45.62 321 GLY A O 1
ATOM 2383 N N . TYR A 1 322 ? 3.066 -22.691 -47.205 1.00 46.31 322 TYR A N 1
ATOM 2384 C CA . TYR A 1 322 ? 2.660 -23.858 -46.429 1.00 46.31 322 TYR A CA 1
ATOM 2385 C C . TYR A 1 322 ? 3.890 -24.479 -45.744 1.00 46.31 322 TYR A C 1
ATOM 2387 O O . TYR A 1 322 ? 4.971 -24.488 -46.329 1.00 46.31 322 TYR A O 1
ATOM 2395 N N . GLY A 1 323 ? 3.701 -25.073 -44.564 1.00 43.06 323 GLY A N 1
ATOM 2396 C CA . GLY A 1 323 ? 4.695 -25.895 -43.854 1.00 43.06 323 GLY A CA 1
ATOM 2397 C C . GLY A 1 323 ? 4.808 -25.437 -42.400 1.00 43.06 323 GLY A C 1
ATOM 2398 O O . GLY A 1 323 ? 5.210 -24.317 -42.139 1.00 43.06 323 GLY A O 1
ATOM 2399 N N . GLY A 1 324 ? 4.357 -26.186 -41.396 1.00 45.59 324 GLY A N 1
ATOM 2400 C CA . GLY A 1 324 ? 4.706 -27.580 -41.139 1.00 45.59 324 GLY A CA 1
ATOM 2401 C C . GLY A 1 324 ? 5.784 -27.577 -40.053 1.00 45.59 324 GLY A C 1
ATOM 2402 O O . GLY A 1 324 ? 6.912 -27.185 -40.322 1.00 45.59 324 GLY A O 1
ATOM 2403 N N . GLY A 1 325 ? 5.438 -27.954 -38.819 1.00 45.78 325 GLY A N 1
ATOM 2404 C CA . GLY A 1 325 ? 6.391 -27.886 -37.709 1.00 45.78 325 GLY A CA 1
ATOM 2405 C C . GLY A 1 325 ? 5.819 -28.303 -36.361 1.00 45.78 325 GLY A C 1
ATOM 2406 O O . GLY A 1 325 ? 5.832 -27.525 -35.415 1.00 45.78 325 GLY A O 1
ATOM 2407 N N . TYR A 1 326 ? 5.313 -29.531 -36.268 1.00 48.72 326 TYR A N 1
ATOM 2408 C CA . TYR A 1 326 ? 5.067 -30.206 -34.993 1.00 48.72 326 TYR A CA 1
ATOM 2409 C C . TYR A 1 326 ? 6.427 -30.673 -34.452 1.00 48.72 326 TYR A C 1
ATOM 2411 O O . TYR A 1 326 ? 6.933 -31.726 -34.834 1.00 48.72 326 TYR A O 1
ATOM 2419 N N . GLY A 1 327 ? 7.062 -29.845 -33.627 1.00 49.97 327 GLY A N 1
ATOM 2420 C CA . GLY A 1 327 ? 8.303 -30.183 -32.934 1.00 49.97 327 GLY A CA 1
ATOM 2421 C C . GLY A 1 327 ? 8.003 -30.729 -31.545 1.00 49.97 327 GLY A C 1
ATOM 2422 O O . GLY A 1 327 ? 7.725 -29.960 -30.630 1.00 49.97 327 GLY A O 1
ATOM 2423 N N . GLY A 1 328 ? 8.049 -32.055 -31.400 1.00 50.25 328 GLY A N 1
ATOM 2424 C CA . GLY A 1 328 ? 8.063 -32.730 -30.106 1.00 50.25 328 GLY A CA 1
ATOM 2425 C C . GLY A 1 328 ? 9.338 -32.401 -29.325 1.00 50.25 328 GLY A C 1
ATOM 2426 O O . GLY A 1 328 ? 10.440 -32.488 -29.860 1.00 50.25 328 GLY A O 1
ATOM 2427 N N . GLY A 1 329 ? 9.175 -32.022 -28.058 1.00 47.69 329 GLY A N 1
ATOM 2428 C CA . GLY A 1 329 ? 10.258 -31.786 -27.106 1.00 47.69 329 GLY A CA 1
ATOM 2429 C C . GLY A 1 329 ? 10.220 -32.842 -26.009 1.00 47.69 329 GLY A C 1
ATOM 2430 O O . GLY A 1 329 ? 9.230 -32.972 -25.297 1.00 47.69 329 GLY A O 1
ATOM 2431 N N . HIS A 1 330 ? 11.294 -33.617 -25.946 1.00 46.75 330 HIS A N 1
ATOM 2432 C CA . HIS A 1 330 ? 11.497 -34.834 -25.174 1.00 46.75 330 HIS A CA 1
ATOM 2433 C C . HIS A 1 330 ? 11.312 -34.711 -23.656 1.00 46.75 330 HIS A C 1
ATOM 2435 O O . HIS A 1 330 ? 11.724 -33.741 -23.025 1.00 46.75 330 HIS A O 1
ATOM 2441 N N . GLY A 1 331 ? 10.785 -35.793 -23.074 1.00 48.84 331 GLY A N 1
ATOM 2442 C CA . GLY A 1 331 ? 10.858 -36.072 -21.647 1.00 48.84 331 GLY A CA 1
ATOM 2443 C C . GLY A 1 331 ? 12.290 -36.355 -21.192 1.00 48.84 331 GLY A C 1
ATOM 2444 O O . GLY A 1 331 ? 13.011 -37.138 -21.809 1.00 48.84 331 GLY A O 1
ATOM 2445 N N . GLY A 1 332 ? 12.671 -35.736 -20.079 1.00 51.56 332 GLY A N 1
ATOM 2446 C CA . GLY A 1 332 ? 13.850 -36.085 -19.296 1.00 51.56 332 GLY A CA 1
ATOM 2447 C C . GLY A 1 332 ? 13.413 -36.673 -17.960 1.00 51.56 332 GLY A C 1
ATOM 2448 O O . GLY A 1 332 ? 13.110 -35.938 -17.024 1.00 51.56 332 GLY A O 1
ATOM 2449 N N . HIS A 1 333 ? 13.364 -38.002 -17.875 1.00 46.72 333 HIS A N 1
ATOM 2450 C CA . HIS A 1 333 ? 13.369 -38.714 -16.603 1.00 46.72 333 HIS A CA 1
ATOM 2451 C C . HIS A 1 333 ? 14.786 -38.669 -16.028 1.00 46.72 333 HIS A C 1
ATOM 2453 O O . HIS A 1 333 ? 15.689 -39.292 -16.581 1.00 46.72 333 HIS A O 1
ATOM 2459 N N . TYR A 1 334 ? 14.972 -37.993 -14.897 1.00 57.19 334 TYR A N 1
ATOM 2460 C CA . TYR A 1 334 ? 16.142 -38.204 -14.049 1.00 57.19 334 TYR A CA 1
ATOM 2461 C C . TYR A 1 334 ? 15.746 -39.127 -12.900 1.00 57.19 334 TYR A C 1
ATOM 2463 O O . TYR A 1 334 ? 15.150 -38.719 -11.907 1.00 57.19 334 TYR A O 1
ATOM 2471 N N . HIS A 1 335 ? 16.054 -40.407 -13.101 1.00 51.28 335 HIS A N 1
ATOM 2472 C CA . HIS A 1 335 ? 16.172 -41.421 -12.064 1.00 51.28 335 HIS A CA 1
ATOM 2473 C C . HIS A 1 335 ? 17.642 -41.462 -11.624 1.00 51.28 335 HIS A C 1
ATOM 2475 O O . HIS A 1 335 ? 18.531 -41.630 -12.454 1.00 51.28 335 HIS A O 1
ATOM 2481 N N . GLY A 1 336 ? 17.892 -41.353 -10.324 1.00 54.19 336 GLY A N 1
ATOM 2482 C CA . GLY A 1 336 ? 19.196 -41.593 -9.707 1.00 54.19 336 GLY A CA 1
ATOM 2483 C C . GLY A 1 336 ? 19.226 -40.912 -8.343 1.00 54.19 336 GLY A C 1
ATOM 2484 O O . GLY A 1 336 ? 18.886 -39.746 -8.240 1.00 54.19 336 GLY A O 1
ATOM 2485 N N . GLY A 1 337 ? 19.554 -41.554 -7.236 1.00 53.22 337 GLY A N 1
ATOM 2486 C CA . GLY A 1 337 ? 20.101 -42.876 -6.998 1.00 53.22 337 GLY A CA 1
ATOM 2487 C C . GLY A 1 337 ? 20.512 -42.914 -5.524 1.00 53.22 337 GLY A C 1
ATOM 2488 O O . GLY A 1 337 ? 20.855 -41.890 -4.942 1.00 53.22 337 GLY A O 1
ATOM 2489 N N . HIS A 1 338 ? 20.398 -44.094 -4.930 1.00 49.12 338 HIS A N 1
ATOM 2490 C CA . HIS A 1 338 ? 20.734 -44.443 -3.552 1.00 49.12 338 HIS A CA 1
ATOM 2491 C C . HIS A 1 338 ? 22.125 -43.994 -3.074 1.00 49.12 338 HIS A C 1
ATOM 2493 O O . HIS A 1 338 ? 23.076 -43.981 -3.849 1.00 49.12 338 HIS A O 1
ATOM 2499 N N . GLY A 1 339 ? 22.266 -43.816 -1.754 1.00 51.47 339 GLY A N 1
ATOM 2500 C CA . GLY A 1 339 ? 23.575 -43.849 -1.100 1.00 51.47 339 GLY A CA 1
ATOM 2501 C C . GLY A 1 339 ? 23.559 -43.519 0.391 1.00 51.47 339 GLY A C 1
ATOM 2502 O O . GLY A 1 339 ? 23.991 -42.445 0.782 1.00 51.47 339 GLY A O 1
ATOM 2503 N N . HIS A 1 340 ? 23.082 -44.448 1.223 1.00 55.38 340 HIS A N 1
ATOM 2504 C CA . HIS A 1 340 ? 23.438 -44.501 2.646 1.00 55.38 340 HIS A CA 1
ATOM 2505 C C . HIS A 1 340 ? 24.949 -44.711 2.803 1.00 55.38 340 HIS A C 1
ATOM 2507 O O . HIS A 1 340 ? 25.477 -45.561 2.101 1.00 55.38 340 HIS A O 1
ATOM 2513 N N . TYR A 1 341 ? 25.591 -44.046 3.770 1.00 57.34 341 TYR A N 1
ATOM 2514 C CA . TYR A 1 341 ? 26.585 -44.646 4.677 1.00 57.34 341 TYR A CA 1
ATOM 2515 C C . TYR A 1 341 ? 26.840 -43.692 5.860 1.00 57.34 341 TYR A C 1
ATOM 2517 O O . TYR A 1 341 ? 27.354 -42.592 5.683 1.00 57.34 341 TYR A O 1
ATOM 2525 N N . HIS A 1 342 ? 26.457 -44.131 7.060 1.00 49.94 342 HIS A N 1
ATOM 2526 C CA . HIS A 1 342 ? 26.927 -43.609 8.346 1.00 49.94 342 HIS A CA 1
ATOM 2527 C C . HIS A 1 342 ? 28.036 -44.544 8.859 1.00 49.94 342 HIS A C 1
ATOM 2529 O O . HIS A 1 342 ? 27.867 -45.763 8.744 1.00 49.94 342 HIS A O 1
ATOM 2535 N N . PRO A 1 343 ? 29.126 -44.020 9.434 1.00 66.62 343 PRO A N 1
ATOM 2536 C CA . PRO A 1 343 ? 29.829 -44.651 10.544 1.00 66.62 343 PRO A CA 1
ATOM 2537 C C . PRO A 1 343 ? 29.179 -44.315 11.894 1.00 66.62 343 PRO A C 1
ATOM 2539 O O . PRO A 1 343 ? 28.646 -43.186 12.041 1.00 66.62 343 PRO A O 1
#

Radius of gyration: 30.56 Å; chains: 1; bounding box: 76×92×80 Å

Sequence (343 aa):
MKRTYKLAIAGGLVALLAISPFALLDAQEPAAPTGEPPVAQEEMMEDIFVLPEELDDPAFAQYVDISLLPEAFVTKNATVLTDVGLQLGYGESILLRPHKAGSAKDTLALAANIASKSGDVKTLERIEAAAKKYGYADLGQQVAAAKLTAGESRAEEPGLSMSVADSSPDEFAMYGILMNEVESARLLHDSERLEKISKEIDKFTGLSEKQRKYVKQHISTAQGAVAEPGAEGNSIVSTLRSLEGQSRGHNDAADILNAIFKGVGNVVHGQSHHSGYGGGHYHNHYNSHGGYGGGYGGGYGGGYRPYGGGYRPYGGGYGGGYGGGYGGGHGGHYHGGHGHYHP

Foldseek 3Di:
DDDDDDDDDDDDDDDDDDDDPPDPDDPPPPPDPPDDPPPPPPPPPPPPPDDPPLQDDPLLPVQADCVQLLVCLVVLPLQSLLVRLLSQLVSCVVVVDGGSLFHSLLSLLLSLVSCLVVLVLVSLVSSLVVCVVSVVVVSNVVSVVSNVNSPPPPDPPVLPPDPPVNADPLLVVVLVVLLVQLVLCLSLLPLVSLVVCLVCLVVPPSYDPSSSVVSNVSSVVSNVSSPPPPPPPGSNSVSSVVVVCVVVPNQDVVNVVVCSVVVVVCVVPPPPDPPDPDDPPDPDDDDDDDDDDDDDDDDDDDDDDDDDDDDDDDDDDDDDDDDDDPDDDDDDDDDDDDDDDDD